Protein AF-0000000077893852 (afdb_homodimer)

Radius of gyration: 16.61 Å; Cα contacts (8 Å, |Δi|>4): 233; chains: 2; bounding box: 46×44×39 Å

Foldseek 3Di:
DPDPDDDPDQDPDPVVQQVVCVVVVVVVQVVQQVCCVVVVDWDKDWDQGPVRDIDIDIYPDDNVVVVVVLVPDDPVVNVVDDPVCVCCVPPPPD/DPPPDDDPDDDPDPVVQQVVCVVVVVVVQVVQQVCCVVVVDWDKDWDQGPVGDIDIDIYPDDNVVVVVVLVPDDPVVNPVDPVVVVCPVPPPPD

Secondary structure (DSSP, 8-state):
--------S----HHHHHHHHHHHHHHHHHHHHHHHHHTT--EEEEEE-TT--EEEEESSS-HHHHHHHHHTS-HHHH-S-STT----------/--------S----HHHHHHHHHHHHHHHHHHHHHHHHHTT--EEEEEE-TT--EEEEESSS-HHHHHHHHHTS-HHHHTS--TT----------

InterPro domains:
  IPR002100 Transcription factor, MADS-box [PF00319] (10-57)
  IPR002100 Transcription factor, MADS-box [PR00404] (3-23)
  IPR002100 Transcription factor, MADS-box [PR00404] (23-38)
  IPR002100 Transcription factor, MADS-box [PR00404] (38-59)
  IPR002100 Transcription factor, MADS-box [PS00350] (3-57)
  IPR002100 Transcription factor, MADS-box [PS50066] (1-61)
  IPR002100 Transcription factor, MADS-box [SM00432] (1-60)
  IPR033896 MADS MEF2-like, N-terminal [cd00265] (2-75)
  IPR036879 Transcription factor, MADS-box superfamily [G3DSA:3.40.1810.10] (13-89)
  IPR036879 Transcription factor, MADS-box superfamily [SSF55455] (2-84)
  IPR050142 MADS-box/MEF2 Transcription Factor [PTHR48019] (3-70)

Sequence (188 aa):
MGRVKLEIKRIENTTNRQVTFSKRRNGLIKKAYELSILCDIDIALIMFSPSGRLNHFSGRRRIEDVFTRFINLPDQERDKYVLNMQFSMPCKIQMGRVKLEIKRIENTTNRQVTFSKRRNGLIKKAYELSILCDIDIALIMFSPSGRLNHFSGRRRIEDVFTRFINLPDQERDKYVLNMQFSMPCKIQ

Structure (mmCIF, N/CA/C/O backbone):
data_AF-0000000077893852-model_v1
#
loop_
_entity.id
_entity.type
_entity.pdbx_description
1 polymer 'Putative transcription factor MADS-type1 family'
#
loop_
_atom_site.group_PDB
_atom_site.id
_atom_site.type_symbol
_atom_site.label_atom_id
_atom_site.label_alt_id
_atom_site.label_comp_id
_atom_site.label_asym_id
_atom_site.label_entity_id
_atom_site.label_seq_id
_atom_site.pdbx_PDB_ins_code
_atom_site.Cartn_x
_atom_site.Cartn_y
_atom_site.Cartn_z
_atom_site.occupancy
_atom_site.B_iso_or_equiv
_atom_site.auth_seq_id
_atom_site.auth_comp_id
_atom_site.auth_asym_id
_atom_site.auth_atom_id
_atom_site.pdbx_PDB_model_num
ATOM 1 N N . MET A 1 1 ? 19.266 21.078 -11.805 1 39.25 1 MET A N 1
ATOM 2 C CA . MET A 1 1 ? 19.328 21.234 -10.352 1 39.25 1 MET A CA 1
ATOM 3 C C . MET A 1 1 ? 18.75 20 -9.648 1 39.25 1 MET A C 1
ATOM 5 O O . MET A 1 1 ? 17.719 19.469 -10.078 1 39.25 1 MET A O 1
ATOM 9 N N . GLY A 1 2 ? 19.562 19.297 -8.992 1 36.31 2 GLY A N 1
ATOM 10 C CA . GLY A 1 2 ? 19.203 18 -8.461 1 36.31 2 GLY A CA 1
ATOM 11 C C . GLY A 1 2 ? 18.047 18.047 -7.465 1 36.31 2 GLY A C 1
ATOM 12 O O . GLY A 1 2 ? 17.781 19.109 -6.887 1 36.31 2 GLY A O 1
ATOM 13 N N . ARG A 1 3 ? 17.109 17.359 -7.699 1 55.5 3 ARG A N 1
ATOM 14 C CA . ARG A 1 3 ? 15.977 17.422 -6.793 1 55.5 3 ARG A CA 1
ATOM 15 C C . ARG A 1 3 ? 16.422 17.328 -5.34 1 55.5 3 ARG A C 1
ATOM 17 O O . ARG A 1 3 ? 17.328 16.547 -5.016 1 55.5 3 ARG A O 1
ATOM 24 N N . VAL A 1 4 ? 16.438 18.359 -4.574 1 59.88 4 VAL A N 1
ATOM 25 C CA . VAL A 1 4 ? 16.719 18.391 -3.143 1 59.88 4 VAL A CA 1
ATOM 26 C C . VAL A 1 4 ? 15.961 17.266 -2.449 1 59.88 4 VAL A C 1
ATOM 28 O O . VAL A 1 4 ? 14.82 16.953 -2.803 1 59.88 4 VAL A O 1
ATOM 31 N N . LYS A 1 5 ? 16.719 16.516 -1.691 1 69.56 5 LYS A N 1
ATOM 32 C CA . LYS A 1 5 ? 16.125 15.445 -0.908 1 69.56 5 LYS A CA 1
ATOM 33 C C . LYS A 1 5 ? 15.047 15.984 0.031 1 69.56 5 LYS A C 1
ATOM 35 O O . LYS A 1 5 ? 15.289 16.938 0.773 1 69.56 5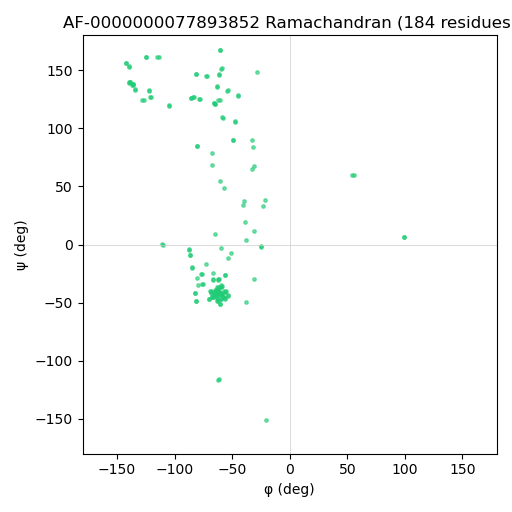 LYS A O 1
ATOM 40 N N . LEU A 1 6 ? 13.867 15.719 -0.227 1 75.56 6 LEU A N 1
ATOM 41 C CA . LEU A 1 6 ? 12.75 16.156 0.604 1 75.56 6 LEU A CA 1
ATOM 42 C C . LEU A 1 6 ? 12.805 15.508 1.98 1 75.56 6 LEU A C 1
ATOM 44 O O . LEU A 1 6 ? 13.102 14.312 2.096 1 75.56 6 LEU A O 1
ATOM 48 N N . GLU A 1 7 ? 12.875 16.438 2.939 1 87.06 7 GLU A N 1
ATOM 49 C CA . GLU A 1 7 ? 12.672 15.93 4.293 1 87.06 7 GLU A CA 1
ATOM 50 C C . GLU A 1 7 ? 11.273 15.344 4.469 1 87.06 7 GLU A C 1
ATOM 52 O O . GLU A 1 7 ? 10.289 15.938 4.016 1 87.06 7 GLU A O 1
ATOM 57 N N . ILE A 1 8 ? 11.258 14.18 5.113 1 92.94 8 ILE A N 1
ATOM 58 C CA . ILE A 1 8 ? 9.961 13.539 5.328 1 92.94 8 ILE A CA 1
ATOM 59 C C . ILE A 1 8 ? 9.266 14.172 6.527 1 92.94 8 ILE A C 1
ATOM 61 O O . ILE A 1 8 ? 9.461 13.75 7.668 1 92.94 8 ILE A O 1
ATOM 65 N N . LYS A 1 9 ? 8.656 15.172 6.238 1 95.44 9 LYS A N 1
ATOM 66 C CA . LYS A 1 9 ? 7.84 15.914 7.195 1 95.44 9 LYS A CA 1
ATOM 67 C C . LYS A 1 9 ? 6.539 16.391 6.559 1 95.44 9 LYS A C 1
ATOM 69 O O . LYS A 1 9 ? 6.488 16.641 5.352 1 95.44 9 LYS A O 1
ATOM 74 N N . ARG A 1 10 ? 5.637 16.531 7.395 1 96.25 10 ARG A N 1
ATOM 75 C CA . ARG A 1 10 ? 4.332 16.969 6.895 1 96.25 10 ARG A CA 1
ATOM 76 C C . ARG A 1 10 ? 4.453 18.25 6.082 1 96.25 10 ARG A C 1
ATOM 78 O O . ARG A 1 10 ? 5.098 19.203 6.516 1 96.25 10 ARG A O 1
ATOM 85 N N . ILE A 1 11 ? 3.854 18.203 5.023 1 96.69 11 ILE A N 1
ATOM 86 C CA . ILE A 1 11 ? 3.807 19.391 4.184 1 96.69 11 ILE A CA 1
ATOM 87 C C . ILE A 1 11 ? 2.76 20.375 4.723 1 96.69 11 ILE A C 1
ATOM 89 O O . ILE A 1 11 ? 1.577 20.031 4.812 1 96.69 11 ILE A O 1
ATOM 93 N N . GLU A 1 12 ? 3.041 21.516 4.98 1 96.81 12 GLU A N 1
ATOM 94 C CA . GLU A 1 12 ? 2.162 22.484 5.645 1 96.81 12 GLU 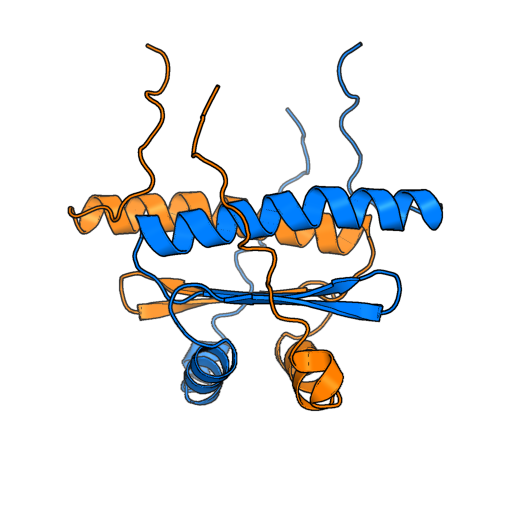A CA 1
ATOM 95 C C . GLU A 1 12 ? 1.196 23.125 4.652 1 96.81 12 GLU A C 1
ATOM 97 O O . GLU A 1 12 ? 0.037 23.375 4.98 1 96.81 12 GLU A O 1
ATOM 102 N N . ASN A 1 13 ? 1.75 23.453 3.488 1 96.81 13 ASN A N 1
ATOM 103 C CA . ASN A 1 13 ? 0.875 24.031 2.482 1 96.81 13 ASN A CA 1
ATOM 104 C C . ASN A 1 13 ? -0.168 23.031 1.989 1 96.81 13 ASN A C 1
ATOM 106 O O . ASN A 1 13 ? 0.179 21.984 1.438 1 96.81 13 ASN A O 1
ATOM 110 N N . THR A 1 14 ? -1.393 23.359 2.123 1 96.69 14 THR A N 1
ATOM 111 C CA . THR A 1 14 ? -2.5 22.453 1.845 1 96.69 14 THR A CA 1
ATOM 112 C C . THR A 1 14 ? -2.527 22.078 0.367 1 96.69 14 THR A C 1
ATOM 114 O O . THR A 1 14 ? -2.725 20.906 0.027 1 96.69 14 THR A O 1
ATOM 117 N N . THR A 1 15 ? -2.355 23.062 -0.469 1 96.56 15 THR A N 1
ATOM 118 C CA . THR A 1 15 ? -2.387 22.812 -1.905 1 96.56 15 THR A CA 1
ATOM 119 C C . THR A 1 15 ? -1.257 21.875 -2.314 1 96.56 15 THR A C 1
ATOM 121 O O . THR A 1 15 ? -1.483 20.891 -3.033 1 96.56 15 THR A O 1
ATOM 124 N N . ASN A 1 16 ? -0.072 22.172 -1.832 1 95.81 16 ASN A N 1
ATOM 125 C CA . ASN A 1 16 ? 1.075 21.312 -2.131 1 95.81 16 ASN A CA 1
ATOM 126 C C . ASN A 1 16 ? 0.895 19.906 -1.562 1 95.81 16 ASN A C 1
ATOM 128 O O . ASN A 1 16 ? 1.287 18.922 -2.191 1 95.81 16 ASN A O 1
ATOM 132 N N . ARG A 1 17 ? 0.346 19.875 -0.377 1 97.31 17 ARG A N 1
ATOM 133 C CA . ARG A 1 17 ? 0.093 18.594 0.266 1 97.31 17 ARG A CA 1
ATOM 134 C C . ARG A 1 17 ? -0.857 17.734 -0.568 1 97.31 17 ARG A C 1
ATOM 136 O O . ARG A 1 17 ? -0.616 16.547 -0.769 1 97.31 17 ARG A O 1
ATOM 143 N N . GLN A 1 18 ? -1.838 18.375 -1.09 1 96.44 18 GLN A N 1
ATOM 144 C CA . GLN A 1 18 ? -2.803 17.672 -1.929 1 96.44 18 GLN A CA 1
ATOM 145 C C . GLN A 1 18 ? -2.168 17.234 -3.244 1 96.44 18 GLN A C 1
ATOM 147 O O . GLN A 1 18 ? -2.428 16.125 -3.723 1 96.44 18 GLN A O 1
ATOM 152 N N . VAL A 1 19 ? -1.343 18.109 -3.789 1 96.62 19 VAL A N 1
ATOM 153 C CA . VAL A 1 19 ? -0.69 17.812 -5.059 1 96.62 19 VAL A CA 1
ATOM 154 C C . VAL A 1 19 ? 0.298 16.656 -4.875 1 96.62 19 VAL A C 1
ATOM 156 O O . VAL A 1 19 ? 0.338 15.734 -5.684 1 96.62 19 VAL A O 1
ATOM 159 N N . THR A 1 20 ? 1.074 16.734 -3.814 1 96.31 20 THR A N 1
ATOM 160 C CA . THR A 1 20 ? 2.016 15.656 -3.506 1 96.31 20 THR A CA 1
ATOM 161 C C . THR A 1 20 ? 1.283 14.336 -3.301 1 96.31 20 THR A C 1
ATOM 163 O O . THR A 1 20 ? 1.698 13.305 -3.83 1 96.31 20 THR A O 1
ATOM 166 N N . PHE A 1 21 ? 0.173 14.328 -2.613 1 97.19 21 PHE A N 1
ATOM 167 C CA . PHE A 1 21 ? -0.611 13.117 -2.381 1 97.19 21 PHE A CA 1
ATOM 168 C C . PHE A 1 21 ? -1.027 12.484 -3.701 1 97.19 21 PHE A C 1
ATOM 170 O O . PHE A 1 21 ? -0.855 11.281 -3.896 1 97.19 21 PHE A O 1
ATOM 177 N N . SER A 1 22 ? -1.474 13.305 -4.578 1 95.75 22 SER A N 1
ATOM 178 C CA . SER A 1 22 ? -1.972 12.805 -5.855 1 95.75 22 SER A CA 1
ATOM 179 C C . SER A 1 22 ? -0.857 12.148 -6.664 1 95.75 22 SER A C 1
ATOM 181 O O . SER A 1 22 ? -1.056 11.086 -7.258 1 95.75 22 SER A O 1
ATOM 183 N N . LYS A 1 23 ? 0.242 12.797 -6.609 1 95.31 23 LYS A N 1
ATOM 184 C CA . LYS A 1 23 ? 1.371 12.289 -7.383 1 95.31 23 LYS A CA 1
ATOM 185 C C . LYS A 1 23 ? 1.909 10.992 -6.781 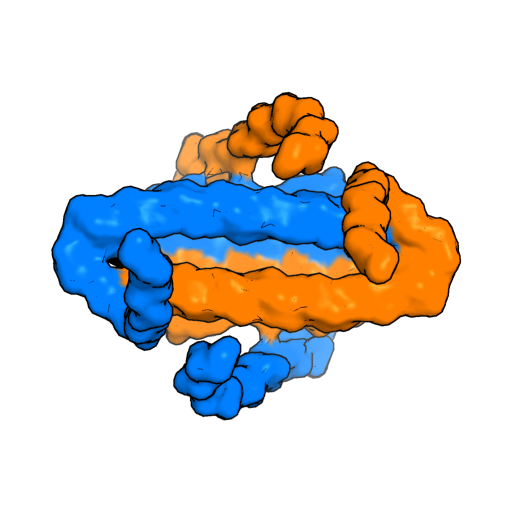1 95.31 23 LYS A C 1
ATOM 187 O O . LYS A 1 23 ? 2.127 10.016 -7.496 1 95.31 23 LYS A O 1
ATOM 192 N N . ARG A 1 24 ? 2.082 11.016 -5.566 1 96.31 24 ARG A N 1
ATOM 193 C CA . ARG A 1 24 ? 2.699 9.859 -4.914 1 96.31 24 ARG A CA 1
ATOM 194 C C . ARG A 1 24 ? 1.718 8.703 -4.809 1 96.31 24 ARG A C 1
ATOM 196 O O . ARG A 1 24 ? 2.119 7.535 -4.852 1 96.31 24 ARG A O 1
ATOM 203 N N . ARG A 1 25 ? 0.479 9 -4.625 1 96 25 ARG A N 1
ATOM 204 C CA . ARG A 1 25 ? -0.553 7.973 -4.559 1 96 25 ARG A CA 1
ATOM 205 C C . ARG A 1 25 ? -0.506 7.07 -5.789 1 96 25 ARG A C 1
ATOM 207 O O . ARG A 1 25 ? -0.557 5.844 -5.664 1 96 25 ARG A O 1
ATOM 214 N N . ASN A 1 26 ? -0.362 7.703 -6.938 1 93.94 26 ASN A N 1
ATOM 215 C CA . ASN A 1 26 ? -0.328 6.93 -8.172 1 93.94 26 ASN A CA 1
ATOM 216 C C . ASN A 1 26 ? 0.891 6.012 -8.227 1 93.94 26 ASN A C 1
ATOM 218 O O . ASN A 1 26 ? 0.791 4.867 -8.672 1 93.94 26 ASN A O 1
ATOM 222 N N . GLY A 1 27 ? 2.002 6.559 -7.793 1 95.44 27 GLY A N 1
ATOM 223 C CA . GLY A 1 27 ? 3.205 5.742 -7.742 1 95.44 27 GLY A CA 1
ATOM 224 C C . GLY A 1 27 ? 3.086 4.559 -6.801 1 95.44 27 GLY A C 1
ATOM 225 O O . GLY A 1 27 ? 3.523 3.453 -7.125 1 95.44 27 GLY A O 1
ATOM 226 N N . LEU A 1 28 ? 2.475 4.758 -5.723 1 96.88 28 LEU A N 1
ATOM 227 C CA . LEU A 1 28 ? 2.299 3.711 -4.723 1 96.88 28 LEU A CA 1
ATOM 228 C C . LEU A 1 28 ? 1.39 2.605 -5.25 1 96.88 28 LEU A C 1
ATOM 230 O O . LEU A 1 28 ? 1.699 1.421 -5.102 1 96.88 28 LEU A O 1
ATOM 234 N N . ILE A 1 29 ? 0.335 3.037 -5.848 1 95.62 29 ILE A N 1
ATOM 235 C CA . ILE A 1 29 ? -0.626 2.082 -6.387 1 95.62 29 ILE A CA 1
ATOM 236 C C . ILE A 1 29 ? 0.028 1.262 -7.496 1 95.62 29 ILE A C 1
ATOM 238 O O . ILE A 1 29 ? -0.156 0.044 -7.57 1 95.62 29 ILE A O 1
ATOM 242 N N . LYS A 1 30 ? 0.822 1.935 -8.297 1 94.44 30 LYS A N 1
ATOM 243 C CA . LYS A 1 30 ? 1.532 1.236 -9.367 1 94.44 30 LYS A CA 1
ATOM 244 C C . LYS A 1 30 ? 2.439 0.147 -8.805 1 94.44 30 LYS A C 1
ATOM 246 O O . LYS A 1 30 ? 2.434 -0.987 -9.289 1 94.44 30 LYS A O 1
ATOM 251 N N . LYS A 1 31 ? 3.139 0.515 -7.848 1 95.69 31 LYS A N 1
ATOM 252 C CA . LYS A 1 31 ? 4.059 -0.445 -7.246 1 95.69 31 LYS A CA 1
ATOM 253 C C . LYS A 1 31 ? 3.303 -1.606 -6.605 1 95.69 31 LYS A C 1
ATOM 255 O O . LYS A 1 31 ? 3.756 -2.752 -6.656 1 95.69 31 LYS A O 1
ATOM 260 N N . ALA A 1 32 ? 2.205 -1.329 -5.977 1 96.81 32 ALA A N 1
ATOM 261 C CA . ALA A 1 32 ? 1.378 -2.375 -5.379 1 96.81 32 ALA A CA 1
ATOM 262 C C . ALA A 1 32 ? 0.836 -3.322 -6.445 1 96.81 32 ALA A C 1
ATOM 264 O O . ALA A 1 32 ? 0.826 -4.539 -6.258 1 96.81 32 ALA A O 1
ATOM 265 N N . TYR A 1 33 ? 0.414 -2.771 -7.523 1 95.12 33 TYR A N 1
ATOM 266 C CA . TYR A 1 33 ? -0.088 -3.557 -8.648 1 95.12 33 TYR A CA 1
ATOM 267 C C . TYR A 1 33 ? 0.991 -4.488 -9.188 1 95.12 33 TYR A C 1
ATOM 269 O O . TYR A 1 33 ? 0.746 -5.68 -9.391 1 95.12 33 TYR A O 1
ATOM 277 N N . GLU A 1 34 ? 2.094 -3.902 -9.445 1 95 34 GLU A N 1
ATOM 278 C CA . GLU A 1 34 ? 3.207 -4.695 -9.953 1 95 34 GLU A CA 1
ATOM 279 C C . GLU A 1 34 ? 3.551 -5.84 -9.008 1 95 34 GLU A C 1
ATOM 281 O O . GLU A 1 34 ? 3.75 -6.977 -9.445 1 95 34 GLU A O 1
ATOM 286 N N . LEU A 1 35 ? 3.621 -5.48 -7.824 1 96.25 35 LEU A N 1
ATOM 287 C CA . LEU A 1 35 ? 3.938 -6.488 -6.82 1 96.25 35 LEU A CA 1
ATOM 288 C C . LEU A 1 35 ? 2.898 -7.605 -6.824 1 96.25 35 LEU A C 1
ATOM 290 O O . LEU A 1 35 ? 3.248 -8.781 -6.727 1 96.25 35 LEU A O 1
ATOM 294 N N . SER A 1 36 ? 1.63 -7.227 -6.914 1 97.25 36 SER A N 1
ATOM 295 C CA . SER A 1 36 ? 0.545 -8.203 -6.895 1 97.25 36 SER A CA 1
ATOM 296 C C . SER A 1 36 ? 0.671 -9.195 -8.047 1 97.25 36 SER A C 1
ATOM 298 O O . SER A 1 36 ? 0.382 -10.383 -7.883 1 97.25 36 SER A O 1
ATOM 300 N N . ILE A 1 37 ? 1.128 -8.719 -9.195 1 96.19 37 ILE A N 1
ATOM 301 C CA . ILE A 1 37 ? 1.246 -9.578 -10.375 1 96.19 37 ILE A CA 1
ATOM 302 C C . ILE A 1 37 ? 2.541 -10.383 -10.297 1 96.19 37 ILE A C 1
ATOM 304 O O . ILE A 1 37 ? 2.531 -11.602 -10.461 1 96.19 37 ILE A O 1
ATOM 308 N N . LEU A 1 38 ? 3.648 -9.727 -10.016 1 95.88 38 LEU A N 1
ATOM 309 C CA . LEU A 1 38 ? 4.949 -10.383 -9.992 1 95.88 38 LEU A CA 1
ATOM 310 C C 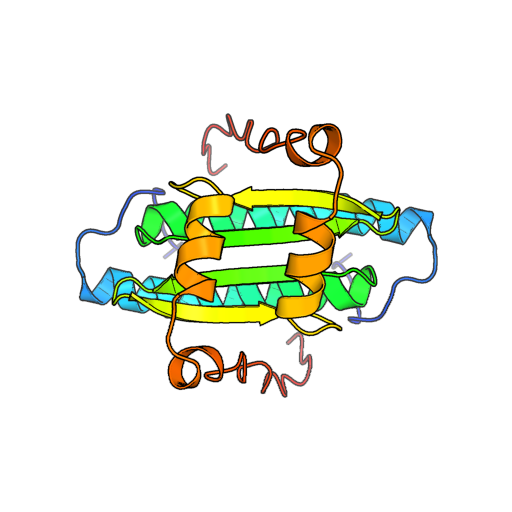. LEU A 1 38 ? 4.945 -11.555 -9.016 1 95.88 38 LEU A C 1
ATOM 312 O O . LEU A 1 38 ? 5.504 -12.617 -9.312 1 95.88 38 LEU A O 1
ATOM 316 N N . CYS A 1 39 ? 4.309 -11.289 -7.918 1 97.44 39 CYS A N 1
ATOM 317 C CA . CYS A 1 39 ? 4.449 -12.273 -6.852 1 97.44 39 CYS A CA 1
ATOM 318 C C . CYS A 1 39 ? 3.143 -13.023 -6.621 1 97.44 39 CYS A C 1
ATOM 320 O O . CYS A 1 39 ? 3.039 -13.828 -5.699 1 97.44 39 CYS A O 1
ATOM 322 N N . ASP A 1 40 ? 2.143 -12.711 -7.352 1 96.56 40 ASP A N 1
ATOM 323 C CA . ASP A 1 40 ? 0.86 -13.406 -7.258 1 96.56 40 ASP A CA 1
ATOM 324 C C . ASP A 1 40 ? 0.324 -13.375 -5.828 1 96.56 40 ASP A C 1
ATOM 326 O O . ASP A 1 40 ? 0.031 -14.422 -5.25 1 96.56 40 ASP A O 1
ATOM 330 N N . ILE A 1 41 ? 0.136 -12.211 -5.367 1 96.62 41 ILE A N 1
ATOM 331 C CA . ILE A 1 41 ? -0.28 -12.102 -3.973 1 96.62 41 ILE A CA 1
ATOM 332 C C . ILE A 1 41 ? -1.578 -11.305 -3.883 1 96.62 41 ILE A C 1
ATOM 334 O O . ILE A 1 41 ? -1.922 -10.562 -4.805 1 96.62 41 ILE A O 1
ATOM 338 N N . ASP A 1 42 ? -2.221 -11.477 -2.75 1 95.81 42 ASP A N 1
ATOM 339 C CA . ASP A 1 42 ? -3.33 -10.609 -2.375 1 95.81 42 ASP A CA 1
ATOM 340 C C . ASP A 1 42 ? -2.83 -9.352 -1.669 1 95.81 42 ASP A C 1
ATOM 342 O O . ASP A 1 42 ? -2.021 -9.438 -0.742 1 95.81 42 ASP A O 1
ATOM 346 N N . ILE A 1 43 ? -3.26 -8.242 -2.213 1 96.31 43 ILE A N 1
ATOM 347 C CA . ILE A 1 43 ? -2.842 -6.965 -1.645 1 96.31 43 ILE A CA 1
ATOM 348 C C . ILE A 1 43 ? -4.023 -5.996 -1.625 1 96.31 43 ILE A C 1
ATOM 350 O O . ILE A 1 43 ? -4.855 -6.004 -2.535 1 96.31 43 ILE A O 1
ATOM 354 N N . ALA A 1 44 ? -4.102 -5.25 -0.531 1 95.5 44 ALA A N 1
ATOM 355 C CA . ALA A 1 44 ? -5.09 -4.18 -0.408 1 95.5 44 ALA A CA 1
ATOM 356 C C . ALA A 1 44 ? -4.457 -2.91 0.151 1 95.5 44 ALA A C 1
ATOM 358 O O . ALA A 1 44 ? -3.645 -2.971 1.077 1 95.5 44 ALA A O 1
ATOM 359 N N . LEU A 1 45 ? -4.746 -1.806 -0.486 1 95.88 45 LEU A N 1
ATOM 360 C CA . LEU A 1 45 ? -4.258 -0.486 -0.105 1 95.88 45 LEU A CA 1
ATOM 361 C C . LEU A 1 45 ? -5.41 0.5 0.053 1 95.88 45 LEU A C 1
ATOM 363 O O . LEU A 1 45 ? -6.242 0.636 -0.847 1 95.88 45 LEU A O 1
ATOM 367 N N . ILE A 1 46 ? -5.453 1.105 1.268 1 94.69 46 ILE A N 1
ATOM 368 C CA . ILE A 1 46 ? -6.469 2.115 1.554 1 94.69 46 ILE A CA 1
ATOM 369 C C . ILE A 1 46 ? -5.793 3.422 1.966 1 94.69 46 ILE A C 1
ATOM 371 O O . ILE A 1 46 ? -4.875 3.422 2.791 1 94.69 46 ILE A O 1
ATOM 375 N N . MET A 1 47 ? -6.254 4.492 1.362 1 95.44 47 MET A N 1
ATOM 376 C CA . MET A 1 47 ? -5.762 5.824 1.713 1 95.44 47 MET A CA 1
ATOM 377 C C . MET A 1 47 ? -6.914 6.816 1.818 1 95.44 47 MET A C 1
ATOM 379 O O . MET A 1 47 ? -7.844 6.785 1.01 1 95.44 47 MET A O 1
ATOM 383 N N . PHE A 1 48 ? -6.832 7.562 2.77 1 95.06 48 PHE A N 1
ATOM 384 C CA . PHE A 1 48 ? -7.691 8.742 2.801 1 95.06 48 PHE A CA 1
ATOM 385 C C . PHE A 1 48 ? -6.895 10 2.486 1 95.06 48 PHE A C 1
ATOM 387 O O . PHE A 1 48 ? -5.914 10.312 3.166 1 95.06 48 PHE A O 1
ATOM 394 N N . SER A 1 49 ? -7.285 10.648 1.458 1 95.31 49 SER A N 1
ATOM 395 C CA . SER A 1 49 ? -6.578 11.852 1.021 1 95.31 49 SER A CA 1
ATOM 396 C C . SER A 1 49 ? -6.602 12.93 2.102 1 95.31 49 SER A C 1
ATOM 398 O O . SER A 1 49 ? -7.34 12.82 3.082 1 95.31 49 SER A O 1
ATOM 400 N N . PRO A 1 50 ? -5.734 13.953 1.866 1 95.75 50 PRO A N 1
ATOM 401 C CA . PRO A 1 50 ? -5.781 15.078 2.807 1 95.75 50 PRO A CA 1
ATOM 402 C C . PRO A 1 50 ? -7.172 15.703 2.912 1 95.75 50 PRO A C 1
ATOM 404 O O . PRO A 1 50 ? -7.543 16.203 3.973 1 95.75 50 PRO A O 1
ATOM 407 N N . SER A 1 51 ? -7.953 15.586 1.9 1 93.06 51 SER A N 1
ATOM 408 C CA . SER A 1 51 ? -9.305 16.125 1.917 1 93.06 51 SER A CA 1
ATOM 409 C C . SER A 1 51 ? -10.289 15.133 2.521 1 93.06 51 SER A C 1
ATOM 411 O O . SER A 1 51 ? -11.477 15.43 2.658 1 93.06 51 SER A O 1
ATOM 413 N N . GLY A 1 52 ? -9.859 13.914 2.76 1 90.62 52 GLY A N 1
ATOM 414 C CA . GLY A 1 52 ? -10.703 12.93 3.416 1 90.62 52 GLY A CA 1
ATOM 415 C C . GLY A 1 52 ? -11.359 11.969 2.447 1 90.62 52 GLY A C 1
ATOM 416 O O . GLY A 1 52 ? -12.164 11.125 2.85 1 90.62 52 GLY A O 1
ATOM 417 N N . ARG A 1 53 ? -11 12.07 1.256 1 91.75 53 ARG A N 1
ATOM 418 C CA . ARG A 1 53 ? -11.594 11.195 0.253 1 91.75 53 ARG A CA 1
ATOM 419 C C . ARG A 1 53 ? -10.922 9.828 0.251 1 91.75 53 ARG A C 1
ATOM 421 O O . ARG A 1 53 ? -9.703 9.734 0.355 1 91.75 53 ARG A O 1
ATOM 428 N N . LEU A 1 54 ? -11.766 8.836 -0.051 1 93.25 54 LEU A N 1
ATOM 429 C CA . LEU A 1 54 ? -11.258 7.469 -0.051 1 93.25 54 LEU A CA 1
ATOM 430 C C . LEU A 1 54 ? -10.578 7.141 -1.379 1 93.25 54 LEU A C 1
ATOM 432 O O . LEU A 1 54 ? -11.125 7.438 -2.445 1 93.25 54 LEU A O 1
ATOM 436 N N . ASN A 1 55 ? -9.359 6.68 -1.275 1 93.06 55 ASN A N 1
ATOM 437 C CA . ASN A 1 55 ? -8.633 6.031 -2.363 1 93.06 55 ASN A CA 1
ATOM 438 C C . ASN A 1 55 ? -8.219 4.609 -1.987 1 93.06 55 ASN A C 1
ATOM 440 O O . ASN A 1 55 ? -7.703 4.379 -0.893 1 93.06 55 ASN A O 1
ATOM 444 N N . HIS A 1 56 ? -8.586 3.658 -2.846 1 92.75 56 HIS A N 1
ATOM 445 C CA . HIS A 1 56 ? -8.188 2.305 -2.48 1 92.75 56 HIS A CA 1
ATOM 446 C C . HIS A 1 56 ? -7.781 1.498 -3.709 1 92.75 56 HIS A C 1
ATOM 448 O O . HIS A 1 56 ? -8.086 1.887 -4.84 1 92.75 56 HIS A O 1
ATOM 454 N N . PHE A 1 57 ? -6.992 0.522 -3.457 1 93.12 57 PHE A N 1
ATOM 455 C CA . PHE A 1 57 ? -6.543 -0.428 -4.469 1 93.12 57 PHE A CA 1
ATOM 456 C C . PHE A 1 57 ? -6.512 -1.845 -3.904 1 93.12 57 PHE A C 1
ATOM 458 O O . PHE A 1 57 ? -6.172 -2.047 -2.738 1 93.12 57 PHE A O 1
ATOM 465 N N . SER A 1 58 ? -6.977 -2.758 -4.828 1 93.44 58 SER A N 1
ATOM 466 C CA . SER A 1 58 ? -6.793 -4.172 -4.52 1 93.44 58 SER A CA 1
ATOM 467 C C . SER A 1 58 ? -6.305 -4.945 -5.738 1 93.44 58 SER A C 1
ATOM 469 O O . SER A 1 58 ? -6.691 -4.645 -6.867 1 93.44 58 SER A O 1
ATOM 471 N N . GLY A 1 59 ? -5.434 -5.77 -5.582 1 86.19 59 GLY A N 1
ATOM 472 C CA . GLY A 1 59 ? -4.879 -6.578 -6.66 1 86.19 59 GLY A CA 1
ATOM 473 C C . GLY A 1 59 ? -5.906 -7.473 -7.324 1 86.19 59 GLY A C 1
ATOM 474 O O . GLY A 1 59 ? -6.918 -6.996 -7.836 1 86.19 59 GLY A O 1
ATOM 475 N N . ARG A 1 60 ? -5.785 -8.703 -7.238 1 79.25 60 ARG A N 1
ATOM 476 C CA . ARG A 1 60 ? -6.543 -9.727 -7.957 1 79.25 60 ARG A CA 1
ATOM 477 C C . ARG A 1 60 ? -7.93 -9.906 -7.348 1 79.25 60 ARG A C 1
ATOM 479 O O . ARG A 1 60 ? -8.875 -10.281 -8.047 1 79.25 60 ARG A O 1
ATOM 486 N N . ARG A 1 61 ? -8.117 -9.594 -6.102 1 85.81 61 ARG A N 1
ATOM 487 C CA . ARG A 1 61 ? -9.383 -9.812 -5.406 1 85.81 61 ARG A CA 1
ATOM 488 C C . ARG A 1 61 ? -10.016 -8.484 -4.992 1 85.81 61 ARG A C 1
ATOM 490 O O . ARG A 1 61 ? -9.336 -7.457 -4.953 1 85.81 61 ARG A O 1
ATOM 497 N N . ARG A 1 62 ? -11.32 -8.609 -4.719 1 88.25 62 ARG A N 1
ATOM 498 C CA . ARG A 1 62 ? -11.984 -7.445 -4.141 1 88.25 62 ARG A CA 1
ATOM 499 C C . ARG A 1 62 ? -11.375 -7.078 -2.793 1 88.25 62 ARG A C 1
ATOM 501 O O . ARG A 1 62 ? -10.898 -7.949 -2.061 1 88.25 62 ARG A O 1
ATOM 508 N N . ILE A 1 63 ? -11.375 -5.82 -2.58 1 90.5 63 ILE A N 1
ATOM 509 C CA . ILE A 1 63 ? -10.766 -5.336 -1.348 1 90.5 63 ILE A CA 1
ATOM 510 C C . ILE A 1 63 ? -11.469 -5.961 -0.144 1 90.5 63 ILE A C 1
ATOM 512 O O . ILE A 1 63 ? -10.828 -6.285 0.859 1 90.5 63 ILE A O 1
ATOM 516 N N . GLU A 1 64 ? -12.789 -6.18 -0.186 1 88.31 64 GLU A N 1
ATOM 517 C CA . GLU A 1 64 ? -13.562 -6.77 0.899 1 88.31 64 GLU A CA 1
ATOM 518 C C . GLU A 1 64 ? -13.094 -8.188 1.202 1 88.31 64 GLU A C 1
ATOM 520 O O . GLU A 1 64 ? -13.117 -8.625 2.355 1 88.31 64 GLU A O 1
ATOM 525 N N . ASP A 1 65 ? -12.727 -8.891 0.187 1 91.94 65 ASP A N 1
ATOM 526 C CA . ASP A 1 65 ? -12.25 -10.258 0.37 1 91.94 65 ASP A CA 1
ATOM 527 C C . ASP A 1 65 ? -10.906 -10.281 1.091 1 91.94 65 ASP A C 1
ATOM 529 O O . ASP A 1 65 ? -10.656 -11.156 1.925 1 91.94 65 ASP A O 1
ATOM 533 N N . VAL A 1 66 ? -10.039 -9.344 0.71 1 93.38 66 VAL A N 1
ATOM 534 C CA . VAL A 1 66 ? -8.742 -9.258 1.365 1 93.38 66 VAL A CA 1
ATOM 535 C C . VAL A 1 66 ? -8.93 -8.898 2.838 1 93.38 66 VAL A C 1
ATOM 537 O O . VAL A 1 66 ? -8.289 -9.492 3.711 1 93.38 66 VAL A O 1
ATOM 540 N N . PHE A 1 67 ? -9.852 -7.992 3.119 1 90.81 67 PHE A N 1
ATOM 541 C CA . PHE A 1 67 ? -10.148 -7.617 4.496 1 90.81 67 PHE A CA 1
ATOM 542 C C . PHE A 1 67 ? -10.672 -8.812 5.285 1 90.81 67 PHE A C 1
ATOM 544 O O . PHE A 1 67 ? -10.281 -9.016 6.438 1 90.81 67 PHE A O 1
ATOM 551 N N . THR A 1 68 ? -11.523 -9.5 4.656 1 91.06 68 THR A N 1
ATOM 552 C CA . THR A 1 68 ? -12.102 -10.664 5.309 1 91.06 68 THR A CA 1
ATOM 553 C C . THR A 1 68 ? -11.016 -11.68 5.672 1 91.06 68 THR A C 1
ATOM 555 O O . THR A 1 68 ? -11.055 -12.273 6.75 1 91.06 68 THR A O 1
ATOM 558 N N . ARG A 1 69 ? -10.117 -11.883 4.805 1 91.94 69 ARG A N 1
ATOM 559 C CA . ARG A 1 69 ? -8.992 -12.773 5.082 1 91.94 69 ARG A CA 1
ATOM 560 C C . ARG A 1 69 ? -8.188 -12.289 6.277 1 91.94 69 ARG A C 1
ATOM 562 O O . ARG A 1 69 ? -7.77 -13.086 7.121 1 91.94 69 ARG A O 1
ATOM 569 N N . PHE A 1 70 ? -7.973 -11.031 6.332 1 91 70 PHE A N 1
ATOM 570 C CA . PHE A 1 70 ? -7.254 -10.414 7.438 1 91 70 PHE A CA 1
ATOM 571 C C . PHE A 1 70 ? -8.008 -10.609 8.75 1 91 70 PHE A C 1
ATOM 573 O O . PHE A 1 70 ? -7.418 -11.008 9.758 1 91 70 PHE A O 1
ATOM 580 N N . ILE A 1 71 ? -9.266 -10.336 8.75 1 87.56 71 ILE A N 1
ATOM 581 C CA . ILE A 1 71 ? -10.102 -10.352 9.953 1 87.56 71 ILE A CA 1
ATOM 582 C C . ILE A 1 71 ? -10.219 -11.773 10.477 1 87.56 71 ILE A C 1
ATOM 584 O O . ILE A 1 71 ? -10.289 -11.992 11.688 1 87.56 71 ILE A O 1
ATOM 588 N N . ASN A 1 72 ? -10.164 -12.695 9.648 1 89.69 72 ASN A N 1
ATOM 589 C CA . ASN A 1 72 ? -10.375 -14.094 10.023 1 89.69 72 ASN A CA 1
ATOM 590 C C . ASN A 1 72 ? -9.078 -14.75 10.484 1 89.69 72 ASN A C 1
ATOM 592 O O . ASN A 1 72 ? -9.078 -15.906 10.898 1 89.69 72 ASN A O 1
ATOM 596 N N . LEU A 1 73 ? -8.055 -13.992 10.367 1 88.06 73 LEU A N 1
ATOM 597 C CA . LEU A 1 73 ? -6.805 -14.539 10.875 1 88.06 73 LEU A CA 1
ATOM 598 C C . LEU A 1 73 ? -6.805 -14.57 12.398 1 88.06 73 LEU A C 1
ATOM 600 O O . LEU A 1 73 ? -7.387 -13.695 13.039 1 88.06 73 LEU A O 1
ATOM 604 N N . PRO A 1 74 ? -6.16 -15.633 12.891 1 80.62 74 PRO A N 1
ATOM 605 C CA . PRO A 1 74 ? -6.008 -15.641 14.352 1 80.62 74 PRO A CA 1
ATOM 606 C C . PRO A 1 74 ? -5.258 -14.414 14.867 1 80.62 74 PRO A C 1
ATOM 608 O O . PRO A 1 74 ? -4.402 -13.867 14.172 1 80.62 74 PRO A O 1
ATOM 611 N N . ASP A 1 75 ? -5.562 -14.031 16.109 1 71 75 ASP A N 1
ATOM 612 C CA . ASP A 1 75 ? -5.02 -12.82 16.719 1 71 75 ASP A CA 1
ATOM 613 C C . ASP A 1 75 ? -3.492 -12.844 16.719 1 71 75 ASP A C 1
ATOM 615 O O . ASP A 1 75 ? -2.85 -11.812 16.516 1 71 75 ASP A O 1
ATOM 619 N N . GLN A 1 76 ? -3.008 -13.984 16.984 1 68.75 76 GLN A N 1
ATOM 620 C CA . GLN A 1 76 ? -1.561 -14.125 17.094 1 68.75 76 GLN A CA 1
ATOM 621 C C . GLN A 1 76 ? -0.868 -13.773 15.789 1 68.75 76 GLN A C 1
ATOM 623 O O . GLN A 1 76 ? 0.259 -13.273 15.789 1 68.75 76 GLN A O 1
ATOM 628 N N . GLU A 1 77 ? -1.583 -14.016 14.789 1 69.31 77 GLU A N 1
ATOM 629 C CA . GLU A 1 77 ? -1.002 -13.773 13.477 1 69.31 77 GLU A CA 1
ATOM 630 C C . GLU A 1 77 ? -1.175 -12.312 13.055 1 69.31 77 GLU A C 1
ATOM 632 O O . GLU A 1 77 ? -0.442 -11.82 12.195 1 69.31 77 GLU A O 1
ATOM 637 N N . ARG A 1 78 ? -2.109 -11.711 13.688 1 64.44 78 ARG A N 1
ATOM 638 C CA . ARG A 1 78 ? -2.383 -10.328 13.312 1 64.44 78 ARG A CA 1
ATOM 639 C C . ARG A 1 78 ? -1.373 -9.375 13.945 1 64.44 78 ARG A C 1
ATOM 641 O O . ARG A 1 78 ? -1.154 -8.273 13.445 1 64.44 78 ARG A O 1
ATOM 648 N N . ASP A 1 79 ? -1.015 -9.875 15.242 1 57.5 79 ASP A N 1
ATOM 649 C CA . ASP A 1 79 ? -0.127 -9.008 16 1 57.5 79 ASP A CA 1
ATOM 650 C C . ASP A 1 79 ? 1.247 -8.906 15.344 1 57.5 79 ASP A C 1
ATOM 652 O O . ASP A 1 79 ? 2.1 -8.133 15.781 1 57.5 79 ASP A O 1
ATOM 656 N N . LYS A 1 80 ? 1.562 -9.953 14.57 1 51.94 80 LYS A N 1
ATOM 657 C CA . LYS A 1 80 ? 2.887 -9.852 13.969 1 51.94 80 LYS A CA 1
ATOM 658 C C . LYS A 1 80 ? 3.023 -8.578 13.141 1 51.94 80 LYS A C 1
ATOM 660 O O . LYS A 1 80 ? 2.527 -8.5 12.016 1 51.94 80 LYS A O 1
ATOM 665 N N . TYR A 1 81 ? 2.578 -7.707 13.938 1 43.22 81 TYR A N 1
ATOM 666 C CA . TYR A 1 81 ? 2.574 -6.32 13.484 1 43.22 81 TYR A CA 1
ATOM 667 C C . TYR A 1 81 ? 3.559 -6.113 12.344 1 43.22 81 TYR A C 1
ATOM 669 O O . TYR A 1 81 ? 4.387 -6.984 12.062 1 43.22 81 TYR A O 1
ATOM 677 N N . VAL A 1 82 ? 3.932 -4.777 12.492 1 45.12 82 VAL A N 1
ATOM 678 C CA . VAL A 1 82 ? 4.461 -3.436 12.258 1 45.12 82 VAL A CA 1
ATOM 679 C C . VAL A 1 82 ? 5.965 -3.508 12.016 1 45.12 82 VAL A C 1
ATOM 681 O O . VAL A 1 82 ? 6.637 -2.477 11.93 1 45.12 82 VAL A O 1
ATOM 684 N N . LEU A 1 83 ? 6.41 -4.57 12.734 1 39.75 83 LEU A N 1
ATOM 685 C CA . LEU A 1 83 ? 7.805 -4.281 13.047 1 39.75 83 LEU A CA 1
ATOM 686 C C . LEU A 1 83 ? 8.492 -3.588 11.875 1 39.75 83 LEU A C 1
ATOM 688 O O . LEU A 1 83 ? 9.344 -2.721 12.07 1 39.75 83 LEU A O 1
ATOM 692 N N . ASN A 1 84 ? 8.234 -4.27 10.82 1 41.03 84 ASN A N 1
ATOM 693 C CA . ASN A 1 84 ? 9.453 -3.947 10.086 1 41.03 84 ASN A CA 1
ATOM 694 C C . ASN A 1 84 ? 9.664 -2.439 9.984 1 41.03 84 ASN A C 1
ATOM 696 O O . ASN A 1 84 ? 10.484 -1.975 9.195 1 41.03 84 ASN A O 1
ATOM 700 N N . MET A 1 85 ? 8.625 -1.736 10.352 1 39.06 85 MET A N 1
ATOM 701 C CA . MET A 1 85 ? 9.18 -0.386 10.344 1 39.06 85 MET A CA 1
ATOM 702 C C . MET A 1 85 ? 10.266 -0.233 11.398 1 39.06 85 MET A C 1
ATOM 704 O O . MET A 1 85 ? 10.031 0.334 12.461 1 39.06 85 MET A O 1
ATOM 708 N N . GLN A 1 86 ? 10.766 -1.136 12.062 1 39.69 86 GLN A N 1
ATOM 709 C CA . GLN A 1 86 ? 12.086 -0.681 12.477 1 39.69 86 GLN A CA 1
ATOM 710 C C . GLN A 1 86 ? 12.703 0.252 11.438 1 39.69 86 GLN A C 1
ATOM 712 O O . GLN A 1 86 ? 13.633 -0.134 10.727 1 39.69 86 GLN A O 1
ATOM 717 N N . PHE A 1 87 ? 12.086 0.71 10.531 1 37.19 87 PHE A N 1
ATOM 718 C CA . PHE A 1 87 ? 12.75 1.835 9.891 1 37.19 87 PHE A CA 1
ATOM 719 C C . PHE A 1 87 ? 13.398 2.746 10.922 1 37.19 87 PHE A C 1
ATOM 721 O O . PHE A 1 87 ? 12.727 3.58 11.531 1 37.19 87 PHE A O 1
ATOM 728 N N . SER A 1 88 ? 13.922 2.414 12.016 1 36.47 88 SER A N 1
ATOM 729 C CA . SER A 1 88 ? 15.078 3.225 12.367 1 36.47 88 SER A CA 1
ATOM 730 C C . SER A 1 88 ? 15.727 3.828 11.125 1 36.47 88 SER A C 1
ATOM 732 O O . SER A 1 88 ? 16.953 3.807 10.984 1 36.47 88 SER A O 1
ATOM 734 N N . MET A 1 89 ? 15.312 3.588 9.992 1 34.09 89 MET A N 1
ATOM 735 C CA . MET A 1 89 ? 16.172 4.191 8.984 1 34.09 89 MET A CA 1
ATOM 736 C C . MET A 1 89 ? 16.453 5.656 9.305 1 34.09 89 MET A C 1
ATOM 738 O O . MET A 1 89 ? 15.523 6.445 9.477 1 34.09 89 MET A O 1
ATOM 742 N N . PRO A 1 90 ? 17.469 5.84 10.008 1 34.88 90 PRO A N 1
ATOM 743 C CA . PRO A 1 90 ? 18.031 7.168 9.758 1 34.88 90 PRO A CA 1
ATOM 744 C C . PRO A 1 90 ? 17.812 7.645 8.328 1 34.88 90 PRO A C 1
ATOM 746 O O . PRO A 1 90 ? 18 6.875 7.379 1 34.88 90 PRO A O 1
ATOM 749 N N . CYS A 1 91 ? 16.719 8.188 8.031 1 32.44 91 CYS A N 1
ATOM 750 C CA . CYS A 1 91 ? 16.625 8.922 6.777 1 32.44 91 CYS A CA 1
ATOM 751 C C . CYS A 1 91 ? 18 9.375 6.301 1 32.44 91 CYS A C 1
ATOM 753 O O . CYS A 1 91 ? 18.484 10.422 6.715 1 32.44 91 CYS A O 1
ATOM 755 N N . LYS A 1 92 ? 19.125 8.688 6.496 1 29.3 92 LYS A N 1
ATOM 756 C CA . LYS A 1 92 ? 20.219 9.242 5.699 1 29.3 92 LYS A CA 1
ATOM 757 C C . LYS A 1 92 ? 19.969 9.016 4.207 1 29.3 92 LYS A C 1
ATOM 759 O O . LYS A 1 92 ? 19.859 7.875 3.758 1 29.3 92 LYS A O 1
ATOM 764 N N . ILE A 1 93 ? 19.172 9.742 3.576 1 26 93 ILE A N 1
ATOM 765 C CA . ILE A 1 93 ? 19.297 9.969 2.139 1 26 93 ILE A CA 1
ATOM 766 C C . ILE A 1 93 ? 20.766 9.922 1.736 1 26 93 ILE A C 1
ATOM 768 O O . ILE A 1 93 ? 21.562 10.766 2.164 1 26 93 ILE A O 1
ATOM 772 N N . GLN A 1 94 ? 21.547 8.805 1.771 1 21.56 94 GLN A N 1
ATOM 773 C CA . GLN A 1 94 ? 22.812 8.898 1.065 1 21.56 94 GLN A CA 1
ATOM 774 C C . GLN A 1 94 ? 22.609 8.922 -0.446 1 21.56 94 GLN A C 1
ATOM 776 O O . GLN A 1 94 ? 21.766 8.188 -0.975 1 21.56 94 GLN A O 1
ATOM 781 N N . MET B 1 1 ? 25.859 -3.6 -16.75 1 39.41 1 MET B N 1
ATOM 782 C CA . MET B 1 1 ? 24.766 -4.117 -17.562 1 39.41 1 MET B CA 1
ATOM 783 C C . MET B 1 1 ? 23.422 -3.637 -17.047 1 39.41 1 MET B C 1
ATOM 785 O O . MET B 1 1 ? 23.203 -3.602 -15.836 1 39.41 1 MET B O 1
ATOM 789 N N . GLY B 1 2 ? 22.766 -2.879 -17.781 1 36.25 2 GLY B N 1
ATOM 790 C CA . GLY B 1 2 ? 21.578 -2.17 -17.312 1 36.25 2 GLY B CA 1
ATOM 791 C C . GLY B 1 2 ? 20.453 -3.098 -16.891 1 36.25 2 GLY B C 1
ATOM 792 O O . GLY B 1 2 ? 20.422 -4.262 -17.297 1 36.25 2 GLY B O 1
ATOM 793 N N . ARG B 1 3 ? 20.031 -2.963 -15.797 1 55.34 3 ARG B N 1
ATOM 794 C CA . ARG B 1 3 ? 18.984 -3.877 -15.328 1 55.34 3 ARG B CA 1
ATOM 795 C C . ARG B 1 3 ? 17.875 -4.004 -16.359 1 55.34 3 ARG B C 1
ATOM 797 O O . ARG B 1 3 ? 17.5 -3.021 -17 1 55.34 3 ARG B O 1
ATOM 804 N N . VAL B 1 4 ? 17.766 -5.074 -17.062 1 59.62 4 VAL B N 1
ATOM 805 C CA . VAL B 1 4 ? 16.688 -5.398 -17.984 1 59.62 4 VAL B CA 1
ATOM 806 C C . VAL B 1 4 ? 15.336 -5.07 -17.344 1 59.62 4 VAL B C 1
ATOM 808 O O . VAL B 1 4 ? 15.148 -5.281 -16.141 1 59.62 4 VAL B O 1
ATOM 811 N N . LYS B 1 5 ? 14.57 -4.32 -18.109 1 69 5 LYS B N 1
ATOM 812 C CA . LYS B 1 5 ? 13.219 -4.004 -17.641 1 69 5 LYS B CA 1
ATOM 813 C C . LYS B 1 5 ? 12.406 -5.273 -17.406 1 69 5 LYS B C 1
ATOM 815 O O . LYS B 1 5 ? 12.344 -6.145 -18.281 1 69 5 LYS B O 1
ATOM 820 N N . LEU B 1 6 ? 12.141 -5.59 -16.25 1 75.19 6 LEU B N 1
ATOM 821 C CA . LEU B 1 6 ? 11.359 -6.766 -15.891 1 75.19 6 LEU B CA 1
ATOM 822 C C . LEU B 1 6 ? 9.93 -6.637 -16.406 1 75.19 6 LEU B C 1
ATOM 824 O O . LEU B 1 6 ? 9.32 -5.566 -16.312 1 75.19 6 LEU B O 1
ATOM 828 N N . GLU B 1 7 ? 9.625 -7.652 -17.234 1 87.19 7 GLU B N 1
ATOM 829 C CA . GLU B 1 7 ? 8.211 -7.762 -17.578 1 87.19 7 GLU B CA 1
ATOM 830 C C . GLU B 1 7 ? 7.367 -8.055 -16.328 1 87.19 7 GLU B C 1
ATOM 832 O O . GLU B 1 7 ? 7.738 -8.891 -15.508 1 87.19 7 GLU B O 1
ATOM 837 N N . ILE B 1 8 ? 6.266 -7.34 -16.266 1 92.81 8 ILE B N 1
ATOM 838 C CA . ILE B 1 8 ? 5.391 -7.547 -15.125 1 92.81 8 ILE B CA 1
ATOM 839 C C . ILE B 1 8 ? 4.527 -8.781 -15.352 1 92.81 8 ILE B C 1
ATOM 841 O O . ILE B 1 8 ? 3.449 -8.695 -15.945 1 92.81 8 ILE B O 1
ATOM 845 N N . LYS B 1 9 ? 5.066 -9.812 -15.031 1 95.44 9 LYS B N 1
ATOM 846 C CA . LYS B 1 9 ? 4.422 -11.117 -15.078 1 95.44 9 LYS B CA 1
ATOM 847 C C . LYS B 1 9 ? 4.793 -11.961 -13.867 1 95.44 9 LYS B C 1
ATOM 849 O O . LYS B 1 9 ? 5.875 -11.797 -13.297 1 95.44 9 LYS B O 1
ATOM 854 N N . ARG B 1 10 ? 3.906 -12.797 -13.594 1 96.25 10 ARG B N 1
ATOM 855 C CA . ARG B 1 10 ? 4.141 -13.641 -12.43 1 96.25 10 ARG B CA 1
ATOM 856 C C . ARG B 1 10 ? 5.484 -14.359 -12.531 1 96.25 10 ARG B C 1
ATOM 858 O O . ARG B 1 10 ? 5.809 -14.938 -13.57 1 96.25 10 ARG B O 1
ATOM 865 N N . ILE B 1 11 ? 6.156 -14.281 -11.5 1 96.69 11 ILE B N 1
ATOM 866 C CA . ILE B 1 1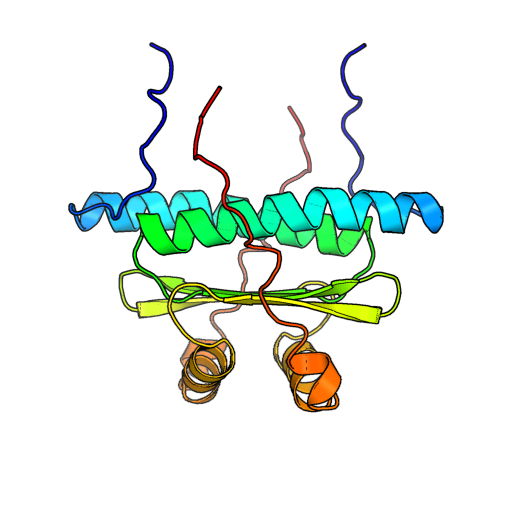1 ? 7.422 -15.008 -11.422 1 96.69 11 ILE B CA 1
ATOM 867 C C . ILE B 1 11 ? 7.156 -16.484 -11.148 1 96.69 11 ILE B C 1
ATOM 869 O O . ILE B 1 11 ? 6.57 -16.828 -10.117 1 96.69 11 ILE B O 1
ATOM 873 N N . GLU B 1 12 ? 7.602 -17.344 -11.875 1 96.81 12 GLU B N 1
ATOM 874 C CA . GLU B 1 12 ? 7.281 -18.766 -11.789 1 96.81 12 GLU B CA 1
ATOM 875 C C . GLU B 1 12 ? 8.125 -19.469 -10.727 1 96.81 12 GLU B C 1
ATOM 877 O O . GLU B 1 12 ? 7.641 -20.375 -10.039 1 96.81 12 GLU B O 1
ATOM 882 N N . ASN B 1 13 ? 9.398 -19.094 -10.703 1 96.81 13 ASN B N 1
ATOM 883 C CA . ASN B 1 13 ? 10.258 -19.688 -9.688 1 96.81 13 ASN B CA 1
ATOM 884 C C . ASN B 1 13 ? 9.844 -19.266 -8.281 1 96.81 13 ASN B C 1
ATOM 886 O O . ASN B 1 13 ? 9.867 -18.078 -7.957 1 96.81 13 ASN B O 1
ATOM 890 N N . THR B 1 14 ? 9.539 -20.188 -7.461 1 96.69 14 THR B N 1
ATOM 891 C CA 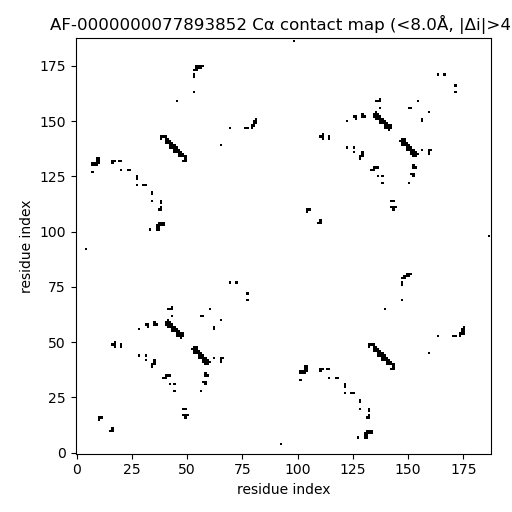. THR B 1 14 ? 8.977 -19.922 -6.141 1 96.69 14 THR B CA 1
ATOM 892 C C . THR B 1 14 ? 9.977 -19.172 -5.27 1 96.69 14 THR B C 1
ATOM 894 O O . THR B 1 14 ? 9.609 -18.219 -4.57 1 96.69 14 THR B O 1
ATOM 897 N N . THR B 1 15 ? 11.195 -19.609 -5.312 1 96.62 15 THR B N 1
ATOM 898 C CA . THR B 1 15 ? 12.227 -18.969 -4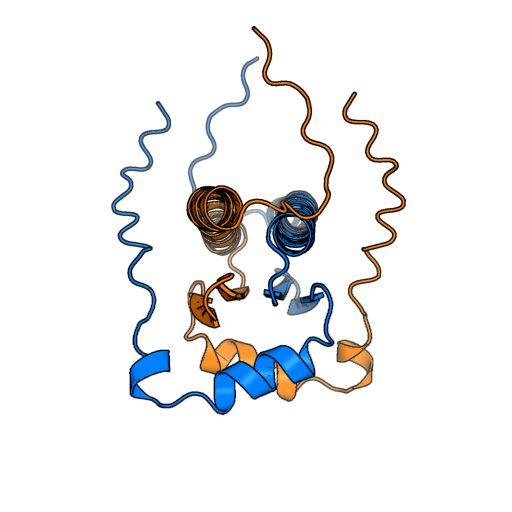.496 1 96.62 15 THR B CA 1
ATOM 899 C C . THR B 1 15 ? 12.422 -17.516 -4.91 1 96.62 15 THR B C 1
ATOM 901 O O . THR B 1 15 ? 12.445 -16.625 -4.062 1 96.62 15 THR B O 1
ATOM 904 N N . ASN B 1 16 ? 12.531 -17.312 -6.207 1 95.75 16 ASN B N 1
ATOM 905 C CA . ASN B 1 16 ? 12.688 -15.953 -6.715 1 95.75 16 ASN B CA 1
ATOM 906 C C . ASN B 1 16 ? 11.469 -15.094 -6.402 1 95.75 16 ASN B C 1
ATOM 908 O O . ASN B 1 16 ? 11.609 -13.906 -6.098 1 95.75 16 ASN B O 1
ATOM 912 N N . ARG B 1 17 ? 10.328 -15.703 -6.523 1 97.31 17 ARG B N 1
ATOM 913 C CA . ARG B 1 17 ? 9.086 -15 -6.223 1 97.31 17 ARG B CA 1
ATOM 914 C C . ARG B 1 17 ? 9.055 -14.531 -4.773 1 97.31 17 ARG B C 1
ATOM 916 O O . ARG B 1 17 ? 8.688 -13.383 -4.492 1 97.31 17 ARG B O 1
ATOM 923 N N . GLN B 1 18 ? 9.508 -15.383 -3.936 1 96.56 18 GLN B N 1
ATOM 924 C CA . GLN B 1 18 ? 9.547 -15.047 -2.516 1 96.56 18 GLN B CA 1
ATOM 925 C C . GLN B 1 18 ? 10.578 -13.961 -2.242 1 96.56 18 GLN B C 1
ATOM 927 O O . GLN B 1 18 ? 10.336 -13.055 -1.441 1 96.56 18 GLN B O 1
ATOM 932 N N . VAL B 1 19 ? 11.703 -14.07 -2.908 1 96.62 19 VAL B N 1
ATOM 933 C CA . VAL B 1 19 ? 12.781 -13.102 -2.713 1 96.62 19 VAL B CA 1
ATOM 934 C C . VAL B 1 19 ? 12.352 -11.734 -3.242 1 96.62 19 VAL B C 1
ATOM 936 O O . VAL B 1 19 ? 12.555 -10.719 -2.58 1 96.62 19 VAL B O 1
ATOM 939 N N . THR B 1 20 ? 11.773 -11.734 -4.418 1 96.31 20 THR B N 1
ATOM 940 C CA . THR B 1 20 ? 11.266 -10.5 -4.992 1 96.31 20 THR B CA 1
ATOM 941 C C . THR B 1 20 ? 10.219 -9.859 -4.078 1 96.31 20 THR B C 1
ATOM 943 O O . THR B 1 20 ? 10.258 -8.656 -3.826 1 96.31 20 THR B O 1
ATOM 946 N N . PHE B 1 21 ? 9.312 -10.625 -3.518 1 97.25 21 PHE B N 1
ATOM 947 C CA . PHE B 1 21 ? 8.289 -10.125 -2.613 1 97.25 21 PHE B CA 1
ATOM 948 C C . PHE B 1 21 ? 8.922 -9.414 -1.422 1 97.25 21 PHE B C 1
ATOM 950 O O . PHE B 1 21 ? 8.523 -8.297 -1.078 1 97.25 21 PHE B O 1
ATOM 957 N N . SER B 1 22 ? 9.906 -10.016 -0.89 1 95.75 22 SER B N 1
ATOM 958 C CA . SER B 1 22 ? 10.547 -9.469 0.303 1 95.75 22 SER B CA 1
ATOM 959 C C . SER B 1 22 ? 11.211 -8.125 0.008 1 95.75 22 SER B C 1
ATOM 961 O O . SER B 1 22 ? 11.109 -7.188 0.802 1 95.75 22 SER B O 1
ATOM 963 N N . LYS B 1 23 ? 11.812 -8.117 -1.121 1 95.25 23 LYS B N 1
ATOM 964 C CA . LYS B 1 23 ? 12.523 -6.895 -1.494 1 95.25 23 LYS B CA 1
ATOM 965 C C . LYS B 1 23 ? 11.555 -5.766 -1.815 1 95.25 23 LYS B C 1
ATOM 967 O O . LYS B 1 23 ? 11.719 -4.641 -1.336 1 95.25 23 LYS B O 1
ATOM 972 N N . ARG B 1 24 ? 10.625 -6.078 -2.551 1 96.31 24 ARG B N 1
ATOM 973 C CA . ARG B 1 24 ? 9.711 -5.043 -3.012 1 96.31 24 ARG B CA 1
ATOM 974 C C . ARG B 1 24 ? 8.742 -4.633 -1.904 1 96.31 24 ARG B C 1
ATOM 976 O O . ARG B 1 24 ? 8.32 -3.477 -1.844 1 96.31 24 ARG B O 1
ATOM 983 N N . ARG B 1 25 ? 8.367 -5.555 -1.081 1 96.12 25 ARG B N 1
ATOM 984 C CA . ARG B 1 25 ? 7.477 -5.266 0.037 1 96.12 25 ARG B CA 1
ATOM 985 C C . ARG B 1 25 ? 8.023 -4.129 0.896 1 96.12 25 ARG B C 1
ATOM 987 O O . ARG B 1 25 ? 7.289 -3.213 1.264 1 96.12 25 ARG B O 1
ATOM 994 N N . ASN B 1 26 ? 9.328 -4.199 1.141 1 93.88 26 ASN B N 1
ATOM 995 C CA . ASN B 1 26 ? 9.938 -3.172 1.974 1 93.88 26 ASN B CA 1
ATOM 996 C C . ASN B 1 26 ? 9.883 -1.801 1.306 1 93.88 26 ASN B C 1
ATOM 998 O O . ASN B 1 26 ? 9.633 -0.793 1.969 1 93.88 26 ASN B O 1
ATOM 1002 N N . GLY B 1 27 ? 10.148 -1.818 0.011 1 95.38 27 GLY B N 1
ATOM 1003 C CA . GLY B 1 27 ? 10.055 -0.571 -0.731 1 95.38 27 GLY B CA 1
ATOM 1004 C C . GLY B 1 27 ? 8.664 0.02 -0.731 1 95.38 27 GLY B C 1
ATOM 1005 O O . GLY B 1 27 ? 8.492 1.231 -0.576 1 95.38 27 GLY B O 1
ATOM 1006 N N . LEU B 1 28 ? 7.703 -0.789 -0.826 1 96.94 28 LEU B N 1
ATOM 1007 C CA . LEU B 1 28 ? 6.312 -0.355 -0.848 1 96.94 28 LEU B CA 1
ATOM 1008 C C . LEU B 1 28 ? 5.906 0.238 0.497 1 96.94 28 LEU B C 1
ATOM 1010 O O . LEU B 1 28 ? 5.281 1.301 0.548 1 96.94 28 LEU B O 1
ATOM 1014 N N . ILE B 1 29 ? 6.305 -0.445 1.504 1 95.81 29 ILE B N 1
ATOM 1015 C CA . ILE B 1 29 ? 5.973 0.005 2.852 1 95.81 29 ILE B CA 1
ATOM 1016 C C . ILE B 1 29 ? 6.648 1.344 3.131 1 95.81 29 ILE B C 1
ATOM 1018 O O . ILE B 1 29 ? 6.039 2.25 3.699 1 95.81 29 ILE B O 1
ATOM 1022 N N . LYS B 1 30 ? 7.879 1.458 2.678 1 94.5 30 LYS B N 1
ATOM 1023 C CA . LYS B 1 30 ? 8.602 2.713 2.855 1 94.5 30 LYS B CA 1
ATOM 1024 C C . LYS B 1 30 ? 7.867 3.871 2.184 1 94.5 30 LYS B C 1
ATOM 1026 O O . LYS B 1 30 ? 7.688 4.93 2.789 1 94.5 30 LYS B O 1
ATOM 1031 N N . LYS B 1 31 ? 7.48 3.621 1.026 1 95.81 31 LYS B N 1
ATOM 1032 C CA . LYS B 1 31 ? 6.781 4.668 0.283 1 95.81 31 LYS B CA 1
ATOM 1033 C C . LYS B 1 31 ? 5.453 5.016 0.944 1 95.81 31 LYS B C 1
ATOM 1035 O O . LYS B 1 31 ? 5.047 6.18 0.96 1 95.81 31 LYS B O 1
ATOM 1040 N N . ALA B 1 32 ? 4.758 4.035 1.44 1 96.88 32 ALA B N 1
ATOM 1041 C CA . ALA B 1 32 ? 3.5 4.27 2.143 1 96.88 32 ALA B CA 1
ATOM 1042 C C . ALA B 1 32 ? 3.725 5.094 3.408 1 96.88 32 ALA B C 1
ATOM 1044 O O . ALA B 1 32 ? 2.951 6.008 3.703 1 96.88 32 ALA B O 1
ATOM 1045 N N . TYR B 1 33 ? 4.746 4.781 4.105 1 95.31 33 TYR B N 1
ATOM 1046 C CA . TYR B 1 33 ? 5.105 5.516 5.316 1 95.31 33 TYR B CA 1
ATOM 1047 C C . TYR B 1 33 ? 5.395 6.977 5.004 1 95.31 33 TYR B C 1
ATOM 1049 O O . TYR B 1 33 ? 4.887 7.875 5.676 1 95.31 33 TYR B O 1
ATOM 1057 N N . GLU B 1 34 ? 6.234 7.16 4.051 1 95.12 34 GLU B N 1
ATOM 1058 C CA . GLU B 1 34 ? 6.582 8.523 3.652 1 95.12 34 GLU B CA 1
ATOM 1059 C C . GLU B 1 34 ? 5.34 9.312 3.264 1 95.12 34 GLU B C 1
ATOM 1061 O O . GLU B 1 34 ? 5.184 10.469 3.668 1 95.12 34 GLU B O 1
ATOM 1066 N N . LEU B 1 35 ? 4.574 8.68 2.518 1 96.31 35 LEU B N 1
ATOM 1067 C CA . LEU B 1 35 ? 3.346 9.336 2.082 1 96.31 35 LEU B CA 1
ATOM 1068 C C . LEU B 1 35 ? 2.479 9.711 3.277 1 96.31 35 LEU B C 1
ATOM 1070 O O . LEU B 1 35 ? 1.91 10.805 3.314 1 96.31 35 LEU B O 1
ATOM 1074 N N . SER B 1 36 ? 2.371 8.805 4.227 1 97.31 36 SER B N 1
ATOM 1075 C CA . SER B 1 36 ? 1.539 9.039 5.402 1 97.31 36 SER B CA 1
ATOM 1076 C C . SER B 1 36 ? 2.012 10.266 6.176 1 97.31 36 SER B C 1
ATOM 1078 O O . SER B 1 36 ? 1.195 11.023 6.703 1 97.31 36 SER B O 1
ATOM 1080 N N . ILE B 1 37 ? 3.318 10.469 6.223 1 96.25 37 ILE B N 1
ATOM 1081 C CA . ILE B 1 37 ? 3.875 11.594 6.973 1 96.25 37 ILE B CA 1
ATOM 1082 C C . ILE B 1 37 ? 3.791 12.867 6.137 1 96.25 37 ILE B C 1
ATOM 1084 O O . ILE B 1 37 ? 3.309 13.898 6.613 1 96.25 37 ILE B O 1
ATOM 1088 N N . LEU B 1 38 ? 4.223 12.812 4.891 1 95.88 38 LEU B N 1
ATOM 1089 C CA . LEU B 1 38 ? 4.254 13.992 4.027 1 95.88 38 LEU B CA 1
ATOM 1090 C C . LEU B 1 38 ? 2.873 14.625 3.92 1 95.88 38 LEU B C 1
ATOM 1092 O O . LEU B 1 38 ? 2.744 15.852 3.943 1 95.88 38 LEU B O 1
ATOM 1096 N N . CYS B 1 39 ? 1.919 13.734 3.82 1 97.5 39 CYS B N 1
ATOM 1097 C CA . CYS B 1 39 ? 0.599 14.258 3.488 1 97.5 39 CYS B CA 1
ATOM 1098 C C . CYS B 1 39 ? -0.353 14.133 4.672 1 97.5 39 CYS B C 1
ATOM 1100 O O . CYS B 1 39 ? -1.543 14.43 4.551 1 97.5 39 CYS B O 1
ATOM 1102 N N . ASP B 1 40 ? 0.113 13.625 5.742 1 96.69 40 ASP B N 1
ATOM 1103 C CA . ASP B 1 40 ? -0.691 13.508 6.953 1 96.69 40 ASP B CA 1
ATOM 1104 C C . ASP B 1 40 ? -1.996 12.766 6.676 1 96.69 40 ASP B C 1
ATOM 1106 O O . ASP B 1 40 ? -3.08 13.273 6.961 1 96.69 40 ASP B O 1
ATOM 1110 N N . ILE B 1 41 ? -1.85 11.586 6.238 1 96.69 41 ILE B N 1
ATOM 1111 C CA . ILE B 1 41 ? -3.049 10.844 5.855 1 96.69 41 ILE B CA 1
ATOM 1112 C C . ILE B 1 41 ? -3.107 9.523 6.613 1 96.69 41 ILE B C 1
ATOM 1114 O O . ILE B 1 41 ? -2.088 9.039 7.109 1 96.69 41 ILE B O 1
ATOM 1118 N N . ASP B 1 42 ? -4.301 8.984 6.633 1 95.94 42 ASP B N 1
ATOM 1119 C CA . ASP B 1 42 ? -4.496 7.602 7.074 1 95.94 42 ASP B CA 1
ATOM 1120 C C . ASP B 1 42 ? -4.289 6.621 5.922 1 95.94 42 ASP B C 1
ATOM 1122 O O . ASP B 1 42 ? -4.84 6.809 4.836 1 95.94 42 ASP B O 1
ATOM 1126 N N . ILE B 1 43 ? -3.414 5.684 6.191 1 96.38 43 ILE B N 1
ATOM 1127 C CA . ILE B 1 43 ? -3.107 4.688 5.172 1 96.38 43 ILE B CA 1
ATOM 1128 C C . ILE B 1 43 ? -2.982 3.309 5.816 1 96.38 43 ILE B C 1
ATOM 1130 O O . ILE B 1 43 ? -2.492 3.184 6.941 1 96.38 43 ILE B O 1
ATOM 1134 N N . ALA B 1 44 ? -3.516 2.314 5.117 1 95.56 44 ALA B N 1
ATOM 1135 C CA . ALA B 1 44 ? -3.365 0.918 5.516 1 95.56 44 ALA B CA 1
ATOM 1136 C C . ALA B 1 44 ? -2.988 0.045 4.324 1 95.56 44 ALA B C 1
ATOM 1138 O O . ALA B 1 44 ? -3.525 0.214 3.227 1 95.56 44 ALA B O 1
ATOM 1139 N N . LEU B 1 45 ? -2.014 -0.803 4.523 1 96 45 LEU B N 1
ATOM 1140 C CA . LEU B 1 45 ? -1.512 -1.732 3.516 1 96 45 LEU B CA 1
ATOM 1141 C C . LEU B 1 45 ? -1.481 -3.158 4.059 1 96 45 LEU B C 1
ATOM 1143 O O . LEU B 1 45 ? -0.926 -3.406 5.133 1 96 45 LEU B O 1
ATOM 1147 N N . ILE B 1 46 ? -2.17 -4.047 3.316 1 94.88 46 ILE B N 1
ATOM 1148 C CA . ILE B 1 46 ? -2.191 -5.461 3.676 1 94.88 46 ILE B CA 1
ATOM 1149 C C . ILE B 1 46 ? -1.659 -6.297 2.512 1 94.88 46 ILE B C 1
ATOM 1151 O O . ILE B 1 46 ? -2.051 -6.094 1.361 1 94.88 46 ILE B O 1
ATOM 1155 N N . MET B 1 47 ? -0.777 -7.203 2.85 1 95.5 47 MET B N 1
ATOM 1156 C CA . MET B 1 47 ? -0.246 -8.133 1.861 1 95.5 47 MET B CA 1
ATOM 1157 C C . MET B 1 47 ? -0.176 -9.547 2.43 1 95.5 47 MET B C 1
ATOM 1159 O O . MET B 1 47 ? 0.183 -9.734 3.592 1 95.5 47 MET B O 1
ATOM 1163 N N . PHE B 1 48 ? -0.552 -10.406 1.658 1 95.25 48 PHE B N 1
ATOM 1164 C CA . PHE B 1 48 ? -0.244 -11.797 1.965 1 95.25 48 PHE B CA 1
ATOM 1165 C C . PHE B 1 48 ? 0.881 -12.312 1.074 1 95.25 48 PHE B C 1
ATOM 1167 O O . PHE B 1 48 ? 0.773 -12.281 -0.153 1 95.25 48 PHE B O 1
ATOM 1174 N N . SER B 1 49 ? 1.931 -12.703 1.69 1 95.38 49 SER B N 1
ATOM 1175 C CA . SER B 1 49 ? 3.096 -13.18 0.953 1 95.38 49 SER B CA 1
ATOM 1176 C C . SER B 1 49 ? 2.754 -14.398 0.1 1 95.38 49 SER B C 1
ATOM 1178 O O . SER B 1 49 ? 1.684 -14.992 0.255 1 95.38 49 SER B O 1
ATOM 1180 N N . PRO B 1 50 ? 3.713 -14.719 -0.818 1 95.81 50 PRO B N 1
ATOM 1181 C CA . PRO B 1 50 ? 3.498 -15.938 -1.6 1 95.81 50 PRO B CA 1
ATOM 1182 C C . PRO B 1 50 ? 3.312 -17.172 -0.724 1 95.81 50 PRO B C 1
ATOM 1184 O O . PRO B 1 50 ? 2.6 -18.109 -1.106 1 95.81 50 PRO B O 1
ATOM 1187 N N . SER B 1 51 ? 3.844 -17.172 0.45 1 93.44 51 SER B N 1
ATOM 1188 C CA . SER B 1 51 ? 3.697 -18.297 1.369 1 93.44 51 SER B CA 1
ATOM 1189 C C . SER B 1 51 ? 2.414 -18.172 2.184 1 93.44 51 SER B C 1
ATOM 1191 O O . SER B 1 51 ? 2.098 -19.062 2.982 1 93.44 51 SER B O 1
ATOM 1193 N N . GLY B 1 52 ? 1.745 -17.062 2.104 1 91.06 52 GLY B N 1
ATOM 1194 C CA . GLY B 1 52 ? 0.464 -16.891 2.773 1 91.06 52 GLY B CA 1
ATOM 1195 C C . GLY B 1 52 ? 0.572 -16.141 4.09 1 91.06 52 GLY B C 1
ATOM 1196 O O . GLY B 1 52 ? -0.42 -16 4.809 1 91.06 52 GLY B O 1
ATOM 1197 N N . ARG B 1 53 ? 1.696 -15.672 4.355 1 92.06 53 ARG B N 1
ATOM 1198 C CA . ARG B 1 53 ? 1.891 -14.953 5.613 1 92.06 53 ARG B CA 1
ATOM 1199 C C . ARG B 1 53 ? 1.406 -13.516 5.5 1 92.06 53 ARG B C 1
ATOM 1201 O O . ARG B 1 53 ? 1.641 -12.852 4.488 1 92.06 53 ARG B O 1
ATOM 1208 N N . LEU B 1 54 ? 0.909 -13.039 6.633 1 93.31 54 LEU B N 1
ATOM 1209 C CA . LEU B 1 54 ? 0.373 -11.68 6.648 1 93.31 54 LEU B CA 1
ATOM 1210 C C . LEU B 1 54 ? 1.486 -10.664 6.859 1 93.31 54 LEU B C 1
ATOM 1212 O O . LEU B 1 54 ? 2.336 -10.836 7.738 1 93.31 54 LEU B O 1
ATOM 1216 N N . ASN B 1 55 ? 1.528 -9.703 5.965 1 93.19 55 ASN B N 1
ATOM 1217 C CA . ASN B 1 55 ? 2.299 -8.477 6.121 1 93.19 55 ASN B CA 1
ATOM 1218 C C . ASN B 1 55 ? 1.406 -7.238 6.047 1 93.19 55 ASN B C 1
ATOM 1220 O O . ASN B 1 55 ? 0.563 -7.129 5.152 1 93.19 55 ASN B O 1
ATOM 1224 N N . HIS B 1 56 ? 1.518 -6.391 7.07 1 93.06 56 HIS B N 1
ATOM 1225 C CA . HIS B 1 56 ? 0.657 -5.215 6.996 1 93.06 56 HIS B CA 1
ATOM 1226 C C . HIS B 1 56 ? 1.369 -3.975 7.523 1 93.06 56 HIS B C 1
ATOM 1228 O O . HIS B 1 56 ? 2.395 -4.082 8.203 1 93.06 56 HIS B O 1
ATOM 1234 N N . PHE B 1 57 ? 0.905 -2.871 7.059 1 93.31 57 PHE B N 1
ATOM 1235 C CA . PHE B 1 57 ? 1.381 -1.562 7.488 1 93.31 57 PHE B CA 1
ATOM 1236 C C . PHE B 1 57 ? 0.221 -0.586 7.641 1 93.31 57 PHE B C 1
ATOM 1238 O O . PHE B 1 57 ? -0.731 -0.62 6.855 1 93.31 57 PHE B O 1
ATOM 1245 N N . SER B 1 58 ? 0.383 0.195 8.758 1 93.62 58 SER B N 1
ATOM 1246 C CA . SER B 1 58 ? -0.532 1.321 8.906 1 93.62 58 SER B CA 1
ATOM 1247 C C . SER B 1 58 ? 0.208 2.58 9.352 1 93.62 58 SER B C 1
ATOM 1249 O O . SER B 1 58 ? 1.172 2.504 10.117 1 93.62 58 SER B O 1
ATOM 1251 N N . GLY B 1 59 ? -0.086 3.645 8.844 1 86.81 59 GLY B N 1
ATOM 1252 C CA . GLY B 1 59 ? 0.539 4.914 9.18 1 86.81 59 GLY B CA 1
ATOM 1253 C C . GLY B 1 59 ? 0.323 5.324 10.617 1 86.81 59 GLY B C 1
ATOM 1254 O O . GLY B 1 59 ? 0.677 4.586 11.539 1 86.81 59 GLY B O 1
ATOM 1255 N N . ARG B 1 60 ? -0.312 6.363 10.867 1 79.5 60 ARG B N 1
ATOM 1256 C CA . ARG B 1 60 ? -0.466 7.023 12.156 1 79.5 60 ARG B CA 1
ATOM 1257 C C . ARG B 1 60 ? -1.469 6.281 13.039 1 79.5 60 ARG B C 1
ATOM 1259 O O . ARG B 1 60 ? -1.368 6.309 14.266 1 79.5 60 ARG B O 1
ATOM 1266 N N . ARG B 1 61 ? -2.381 5.57 12.469 1 86.12 61 ARG B N 1
ATOM 1267 C CA . ARG B 1 61 ? -3.43 4.887 13.219 1 86.12 61 ARG B CA 1
ATOM 1268 C C . ARG B 1 61 ? -3.287 3.373 13.109 1 86.12 61 ARG B C 1
ATOM 1270 O O . ARG B 1 61 ? -2.602 2.873 12.211 1 86.12 61 ARG B O 1
ATOM 1277 N N . ARG B 1 62 ? -3.961 2.734 14.078 1 88.5 62 ARG B N 1
ATOM 1278 C CA . ARG B 1 62 ? -4.043 1.28 13.969 1 88.5 62 ARG B CA 1
ATOM 1279 C C . ARG B 1 62 ? -4.77 0.866 12.695 1 88.5 62 ARG B C 1
ATOM 1281 O O . ARG B 1 62 ? -5.664 1.573 12.227 1 88.5 62 ARG B O 1
ATOM 1288 N N . ILE B 1 63 ? -4.312 -0.241 12.195 1 90.62 63 ILE B N 1
ATOM 1289 C CA . ILE B 1 63 ? -4.891 -0.714 10.945 1 90.62 63 ILE B CA 1
ATOM 1290 C C . ILE B 1 63 ? -6.387 -0.945 11.117 1 90.62 63 ILE B C 1
ATOM 1292 O O . ILE B 1 63 ? -7.176 -0.68 10.211 1 90.62 63 ILE B O 1
ATOM 1296 N N . GLU B 1 64 ? -6.859 -1.394 12.273 1 88.31 64 GLU B N 1
ATOM 1297 C CA . GLU B 1 64 ? -8.266 -1.647 12.555 1 88.31 64 GLU B CA 1
ATOM 1298 C C . GLU B 1 64 ? -9.086 -0.364 12.477 1 88.31 64 GLU B C 1
ATOM 1300 O O . GLU B 1 64 ? -10.25 -0.39 12.07 1 88.31 64 GLU B O 1
ATOM 1305 N N . ASP B 1 65 ? -8.516 0.688 12.891 1 91.94 65 ASP B N 1
ATOM 1306 C CA . ASP B 1 65 ? -9.203 1.972 12.852 1 91.94 65 ASP B CA 1
ATOM 1307 C C . ASP B 1 65 ? -9.398 2.439 11.406 1 91.94 65 ASP B C 1
ATOM 1309 O O . ASP B 1 65 ? -10.438 3.006 11.07 1 91.94 65 ASP B O 1
ATOM 1313 N N . VAL B 1 66 ? -8.352 2.24 10.594 1 93.38 66 VAL B N 1
ATOM 1314 C CA . VAL B 1 66 ? -8.453 2.611 9.188 1 93.38 66 VAL B CA 1
ATOM 1315 C C . VAL B 1 66 ? -9.523 1.769 8.508 1 93.38 66 VAL B C 1
ATOM 1317 O O . VAL B 1 66 ? -10.344 2.291 7.746 1 93.38 66 VAL B O 1
ATOM 1320 N N . PHE B 1 67 ? -9.586 0.49 8.844 1 90.88 67 PHE B N 1
ATOM 1321 C CA . PHE B 1 67 ? -10.602 -0.396 8.289 1 90.88 67 PHE B CA 1
ATOM 1322 C C . PHE B 1 67 ? -12 0.061 8.695 1 90.88 67 PHE B C 1
ATOM 1324 O O . PHE B 1 67 ? -12.922 0.055 7.883 1 90.88 67 PHE B O 1
ATOM 1331 N N . THR B 1 68 ? -12.07 0.389 9.906 1 90.94 68 THR B N 1
ATOM 1332 C CA . THR B 1 68 ? -13.359 0.832 10.422 1 90.94 68 THR B CA 1
ATOM 1333 C C . THR B 1 68 ? -13.836 2.076 9.68 1 90.94 68 THR B C 1
ATOM 1335 O O . THR B 1 68 ? -15.023 2.201 9.375 1 90.94 68 THR B O 1
ATOM 1338 N N . ARG B 1 69 ? -12.984 2.953 9.43 1 91.88 69 ARG B N 1
ATOM 1339 C CA . ARG B 1 69 ? -13.328 4.145 8.664 1 91.88 69 ARG B CA 1
ATOM 1340 C C . ARG B 1 69 ? -13.812 3.779 7.262 1 91.88 69 ARG B C 1
ATOM 1342 O O . ARG B 1 69 ? -14.773 4.363 6.762 1 91.88 69 ARG B O 1
ATOM 1349 N N . PHE B 1 70 ? -13.172 2.875 6.668 1 91 70 PHE B N 1
ATOM 1350 C CA . PHE B 1 70 ? -13.539 2.387 5.344 1 91 70 PHE B CA 1
ATOM 1351 C C . PHE B 1 70 ? -14.93 1.75 5.371 1 91 70 PHE B C 1
ATOM 1353 O O . PHE B 1 70 ? -15.773 2.047 4.523 1 91 70 PHE B O 1
ATOM 1360 N N . ILE B 1 71 ? -15.156 0.892 6.312 1 87.56 71 ILE B N 1
ATOM 1361 C CA . ILE B 1 71 ? -16.391 0.108 6.402 1 87.56 71 ILE B CA 1
ATOM 1362 C C . ILE B 1 71 ? -17.562 1.03 6.691 1 87.56 71 ILE B C 1
ATOM 1364 O O . ILE B 1 71 ? -18.688 0.786 6.227 1 87.56 71 ILE B O 1
ATOM 1368 N N . ASN B 1 72 ? -17.328 2.072 7.344 1 89.62 72 ASN B N 1
ATOM 1369 C CA . ASN B 1 72 ? -18.391 2.973 7.766 1 89.62 72 ASN B CA 1
ATOM 1370 C C . ASN B 1 72 ? -18.703 4.012 6.691 1 89.62 72 ASN B C 1
ATOM 1372 O O . ASN B 1 72 ? -19.625 4.82 6.855 1 89.62 72 ASN B O 1
ATOM 1376 N N . LEU B 1 73 ? -17.938 3.943 5.668 1 88.06 73 LEU B N 1
ATOM 1377 C CA . LEU B 1 73 ? -18.25 4.855 4.574 1 88.06 73 LEU B CA 1
ATOM 1378 C C . LEU B 1 73 ? -19.516 4.402 3.836 1 88.06 73 LEU B C 1
ATOM 1380 O O . LEU B 1 73 ? -19.766 3.203 3.711 1 88.06 73 LEU B O 1
ATOM 1384 N N . PRO B 1 74 ? -20.25 5.449 3.4 1 80.81 74 PRO B N 1
ATOM 1385 C CA . PRO B 1 74 ? -21.391 5.07 2.561 1 80.81 74 PRO B CA 1
ATOM 1386 C C . PRO B 1 74 ? -20.969 4.305 1.307 1 80.81 74 PRO B C 1
ATOM 1388 O O . PRO B 1 74 ? -19.875 4.508 0.795 1 80.81 74 PRO B O 1
ATOM 1391 N N . ASP B 1 75 ? -21.859 3.441 0.83 1 71.44 75 ASP B N 1
ATOM 1392 C CA . ASP B 1 75 ? -21.594 2.549 -0.292 1 71.44 75 ASP B CA 1
ATOM 1393 C C . ASP B 1 75 ? -21.141 3.334 -1.52 1 71.44 75 ASP B C 1
ATOM 1395 O O . ASP B 1 75 ? -20.25 2.885 -2.26 1 71.44 75 ASP B O 1
ATOM 1399 N N . GLN B 1 76 ? -21.766 4.422 -1.707 1 68.5 76 GLN B N 1
ATOM 1400 C CA . GLN B 1 76 ? -21.484 5.223 -2.895 1 68.5 76 GLN B CA 1
ATOM 1401 C C . GLN B 1 76 ? -20.031 5.707 -2.91 1 68.5 76 GLN B C 1
ATOM 1403 O O . GLN B 1 76 ? -19.438 5.867 -3.979 1 68.5 76 GLN B O 1
ATOM 1408 N N . GLU B 1 77 ? -19.562 5.863 -1.763 1 69.81 77 GLU B N 1
ATOM 1409 C CA . GLU B 1 77 ? -18.188 6.379 -1.659 1 69.81 77 GLU B CA 1
ATOM 1410 C C . GLU B 1 77 ? -17.172 5.258 -1.761 1 69.81 77 GLU B C 1
ATOM 1412 O O . GLU B 1 77 ? -16 5.504 -2.068 1 69.81 77 GLU B O 1
ATOM 1417 N N . ARG B 1 78 ? -17.625 4.102 -1.537 1 64.62 78 ARG B N 1
ATOM 1418 C CA . ARG B 1 78 ? -16.703 2.977 -1.565 1 64.62 78 ARG B CA 1
ATOM 1419 C C . ARG B 1 78 ? -16.422 2.535 -2.998 1 64.62 78 ARG B C 1
ATOM 1421 O O . ARG B 1 78 ? -15.391 1.906 -3.268 1 64.62 78 ARG B O 1
ATOM 1428 N N . ASP B 1 79 ? -17.469 2.809 -3.793 1 56.94 79 ASP B N 1
ATOM 1429 C CA . ASP B 1 79 ? -17.359 2.34 -5.172 1 56.94 79 ASP B CA 1
ATOM 1430 C C . ASP B 1 79 ? -16.359 3.174 -5.961 1 56.94 79 ASP B C 1
ATOM 1432 O O . ASP B 1 79 ? -16.125 2.922 -7.145 1 56.94 79 ASP B O 1
ATOM 1436 N N . LYS B 1 80 ? -16.016 4.34 -5.465 1 52.34 80 LYS B N 1
ATOM 1437 C CA . LYS B 1 80 ? -15.062 5.082 -6.277 1 52.34 80 LYS B CA 1
ATOM 1438 C C . LYS B 1 80 ? -13.758 4.305 -6.438 1 52.34 80 LYS B C 1
ATOM 1440 O O . LYS B 1 80 ? -13 4.148 -5.473 1 52.34 80 LYS B O 1
ATOM 1445 N N . TYR B 1 81 ? -14.141 3.166 -6.918 1 46.81 81 TYR B N 1
ATOM 1446 C CA . TYR B 1 81 ? -13.164 2.141 -7.277 1 46.81 81 TYR B CA 1
ATOM 1447 C C . TYR B 1 81 ? -11.836 2.768 -7.672 1 46.81 81 TYR B C 1
ATOM 1449 O O . TYR B 1 81 ? -11.773 3.957 -7.992 1 46.81 81 TYR B O 1
ATOM 1457 N N . VAL B 1 82 ? -10.914 2.16 -7.441 1 45.47 82 VAL B N 1
ATOM 1458 C CA . VAL B 1 82 ? -9.562 2.15 -7.988 1 45.47 82 VAL B CA 1
ATOM 1459 C C . VAL B 1 82 ? -9.617 2.348 -9.5 1 45.47 82 VAL B C 1
ATOM 1461 O O . VAL B 1 82 ? -9.852 1.396 -10.25 1 45.47 82 VAL B O 1
ATOM 1464 N N . LEU B 1 83 ? -10.742 2.889 -10.062 1 41.25 83 LEU B N 1
ATOM 1465 C CA . LEU B 1 83 ? -10.484 2.818 -11.492 1 41.25 83 LEU B CA 1
ATOM 1466 C C . LEU B 1 83 ? -8.992 2.947 -11.781 1 41.25 83 LEU B C 1
ATOM 1468 O O . LEU B 1 83 ? -8.539 2.668 -12.898 1 41.25 83 LEU B O 1
ATOM 1472 N N . ASN B 1 84 ? -8.391 3.648 -10.906 1 41.5 84 ASN B N 1
ATOM 1473 C CA . ASN B 1 84 ? -7.223 4.102 -11.656 1 41.5 84 ASN B CA 1
ATOM 1474 C C . ASN B 1 84 ? -6.504 2.934 -12.328 1 41.5 84 ASN B C 1
ATOM 1476 O O . ASN B 1 84 ? -5.348 3.064 -12.734 1 41.5 84 ASN B O 1
ATOM 1480 N N . MET B 1 85 ? -6.945 1.751 -12 1 38.97 85 MET B N 1
ATOM 1481 C CA . MET B 1 85 ? -6.219 0.899 -12.938 1 38.97 85 MET B CA 1
ATOM 1482 C C . MET B 1 85 ? -6.539 1.274 -14.375 1 38.97 85 MET B C 1
ATOM 1484 O O . MET B 1 85 ? -7.242 0.537 -15.07 1 38.97 85 MET B O 1
ATOM 1488 N N . GLN B 1 86 ? -7.34 2.125 -14.719 1 39.59 86 GLN B N 1
ATOM 1489 C CA . GLN B 1 86 ? -7.012 2.488 -16.094 1 39.59 86 GLN B CA 1
ATOM 1490 C C . GLN B 1 86 ? -5.504 2.518 -16.312 1 39.59 86 GLN B C 1
ATOM 1492 O O . GLN B 1 86 ? -4.922 3.584 -16.516 1 39.59 86 GLN B O 1
ATOM 1497 N N . PHE B 1 87 ? -4.719 2.209 -15.484 1 37.53 87 PHE B N 1
ATOM 1498 C CA . PHE B 1 87 ? -3.387 1.912 -16 1 37.53 87 PHE B CA 1
ATOM 1499 C C . PHE B 1 87 ? -3.473 1.145 -17.312 1 37.53 87 PHE B C 1
ATOM 1501 O O . PHE B 1 87 ? -3.693 -0.068 -17.312 1 37.53 87 PHE B O 1
ATOM 1508 N N . SER B 1 88 ? -4.305 1.321 -18.219 1 36.19 88 SER B N 1
ATOM 1509 C CA . SER B 1 88 ? -3.799 1.109 -19.562 1 36.19 88 SER B CA 1
ATOM 1510 C C . SER B 1 88 ? -2.291 1.327 -19.625 1 36.19 88 SER B C 1
ATOM 1512 O O . SER B 1 88 ? -1.804 2.082 -20.469 1 36.19 88 SER B O 1
ATOM 1514 N N . MET B 1 89 ? -1.6 1.656 -18.672 1 33.38 89 MET B N 1
ATOM 1515 C CA . MET B 1 89 ? -0.211 1.904 -19.062 1 33.38 89 MET B CA 1
ATOM 1516 C C . MET B 1 89 ? 0.335 0.759 -19.906 1 33.38 89 MET B C 1
ATOM 1518 O O . MET B 1 89 ? 0.318 -0.397 -19.469 1 33.38 89 MET B O 1
ATOM 1522 N N . PRO B 1 90 ? 0.162 0.881 -21.109 1 34.75 90 PRO B N 1
ATOM 1523 C CA . PRO B 1 90 ? 1.231 0.181 -21.812 1 34.75 90 PRO B CA 1
ATOM 1524 C C . PRO B 1 90 ? 2.559 0.205 -21.062 1 34.75 90 PRO B C 1
ATOM 1526 O O . PRO B 1 90 ? 2.904 1.215 -20.453 1 34.75 90 PRO B O 1
ATOM 1529 N N . CYS B 1 91 ? 2.834 -0.703 -20.25 1 31.94 91 CYS B N 1
ATOM 1530 C CA . CYS B 1 91 ? 4.207 -0.857 -19.781 1 31.94 91 CYS B CA 1
ATOM 1531 C C . CYS B 1 91 ? 5.191 -0.218 -20.75 1 31.94 91 CYS B C 1
ATOM 1533 O O . CYS B 1 91 ? 5.57 -0.829 -21.75 1 31.94 91 CYS B O 1
ATOM 1535 N N . LYS B 1 92 ? 5.035 0.911 -21.422 1 28.02 92 LYS B N 1
ATOM 1536 C CA . LYS B 1 92 ? 6.281 1.381 -22.016 1 28.02 92 LYS B CA 1
ATOM 1537 C C . LYS B 1 92 ? 7.273 1.818 -20.953 1 28.02 92 LYS B C 1
ATOM 1539 O O . LYS B 1 92 ? 7.031 2.785 -20.219 1 28.02 92 LYS B O 1
ATOM 1544 N N . ILE B 1 93 ? 7.816 0.994 -20.172 1 26.58 93 ILE B N 1
ATOM 1545 C CA . ILE B 1 93 ? 9.141 1.28 -19.625 1 26.58 93 ILE B CA 1
ATOM 1546 C C . ILE B 1 93 ? 9.961 2.068 -20.6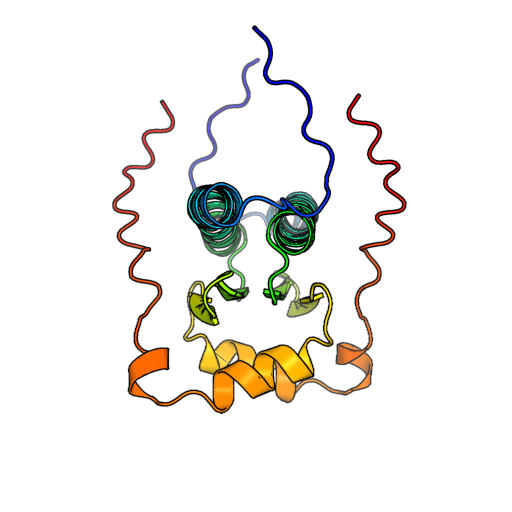41 1 26.58 93 ILE B C 1
ATOM 1548 O O . ILE B 1 93 ? 10.281 1.561 -21.719 1 26.58 93 ILE B O 1
ATOM 1552 N N . GLN B 1 94 ? 9.609 3.338 -21.031 1 22.08 94 GLN B N 1
ATOM 1553 C CA . GLN B 1 94 ? 10.672 4.059 -21.734 1 22.08 94 GLN B CA 1
ATOM 1554 C C . GLN B 1 94 ? 11.797 4.438 -20.781 1 22.08 94 GLN B C 1
ATOM 1556 O O . GLN B 1 94 ? 11.547 4.863 -19.656 1 22.08 94 GLN B O 1
#

Nearest PDB structures (foldseek):
  6wc2-assembly2_C  TM=9.392E-01  e=1.252E-06  Homo sapiens
  8c84-assembly1_B  TM=9.050E-01  e=1.168E-06  Homo sapiens
  1n6j-assembly1_A  TM=8.607E-01  e=1.439E-06  Homo sapiens
  6c9l-assembly3_F  TM=8.441E-01  e=5.410E-06  Homo sapiens
  1hbx-assembly1_A  TM=7.414E-01  e=9.449E-06  Homo sapiens

Organism: Lupinus albus (NCBI:txid3870)

pLDDT: mean 80.77, std 22.63, range [21.56, 97.5]

Solvent-accessible surface area (backbone atoms only — not comparable to full-atom values): 10756 Å² total; per-residue (Å²): 130,76,80,72,82,76,73,87,43,61,48,80,53,62,67,58,22,48,52,49,43,58,56,49,50,53,53,51,50,49,52,50,45,46,48,21,42,28,34,62,24,53,36,34,38,41,35,32,44,74,86,62,46,70,43,43,43,42,44,87,50,58,51,68,58,54,48,49,56,57,69,69,44,57,66,75,60,62,61,55,52,52,53,80,65,65,59,69,60,68,80,64,84,122,129,76,81,71,82,74,73,86,43,64,47,80,53,64,67,57,24,48,50,50,42,57,58,48,50,54,54,52,51,50,52,50,45,45,48,21,42,29,34,64,24,53,36,35,38,41,34,31,44,74,88,63,47,71,42,52,45,43,42,86,50,57,52,68,58,56,48,49,55,58,68,68,45,56,68,79,60,62,59,55,51,48,51,70,68,66,58,68,60,67,80,66,83,121